Protein AF-A0A1V1PPH3-F1 (afdb_monomer)

Mean predicted aligned error: 8.4 Å

Solvent-accessible surface area (backbone atoms only — not comparable to full-atom values): 11449 Å² total; per-residue (Å²): 137,83,86,82,84,82,83,82,81,82,80,75,84,74,84,73,82,73,78,70,59,82,90,52,69,75,63,64,74,61,55,57,67,49,53,70,57,48,32,73,71,38,83,90,28,48,46,45,66,31,39,71,40,91,92,17,48,67,61,23,51,52,51,51,50,46,35,52,68,50,44,49,43,50,50,51,43,51,49,39,47,53,50,17,54,53,31,30,46,71,67,39,46,71,68,14,46,58,35,45,51,56,46,46,72,74,48,80,52,66,45,59,38,20,52,46,45,23,54,49,19,52,73,71,68,33,66,67,54,22,51,52,19,45,54,53,24,75,64,47,77,82,57,83,65,48,64,62,50,43,53,53,46,42,72,77,38,76,89,54,85,75,82,59,83,49,68,65,48,55,44,48,49,1,39,63,72,28,56,91,48,57,53,51,54,10,64,30,75,90,32,29,72,75,81,81,86,124

Nearest PDB structures (foldseek):
  2ho1-assembly1_A  TM=5.170E-01  e=1.815E+00  Pseudomonas aeruginosa PAO1
  5lyn-assembly1_B  TM=4.657E-01  e=2.424E+00  Saccharomyces cerevisiae
  3fp4-assembly1_A  TM=5.066E-01  e=6.055E+00  Saccharomyces cerevisiae
  2vq2-assembly1_A-2  TM=4.708E-01  e=4.994E+00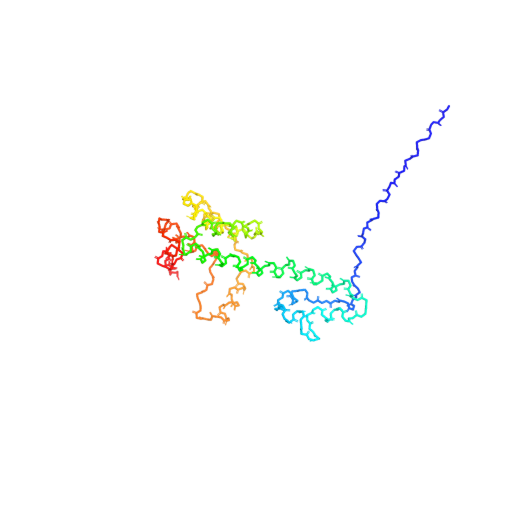  Neisseria meningitidis

Secondary structure (DSSP, 8-state):
------------------PPPGGG---HHHHTTS-HHHHHTSTTSTTHHHHTSTT-HHHHHHHHHHIIIIIIHHHHHHHHHHHHHHHHHTT-HHHHHHHHHHHHHH---HHHHHHHHHHHHHHTT-HHHHHHHHHHHHTPPPPHHHHHHHHHHHHH-TTSPPPPSSTTHHHHHHHHHTTTS-HHHHTSGGGSPPP---

pLDDT: mean 89.87, std 15.77, ra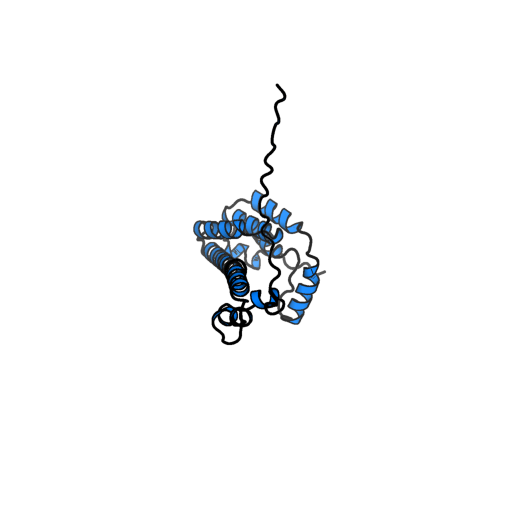nge [36.97, 98.88]

Sequence (198 aa):
MRAFLIAFTLLAPGALAQEAPSACAYDMSAMMRLDLRVFDSTPDSGWRVVGETPGCEAVAADLIAAYRTQRLERERLGLLHHEAQLRAAAGQTEAALVLLEEVRASETAPEMQAYRDATIAFLRRDRAALIEARERLSRVPMPEAFAAGRARFVAAFPTQRNPEWPLNLDVVDGLVACFDRPYAEAYGRACRPLPVTR

Foldseek 3Di:
DDDDDDDDDDDDDDPDPPDQPPQQDDDLVVLLPDDPCQQPPDPCGRLCVRCVPPPRVVVSVVSVVCSVVPNVVVVVLVVLQVVLLVCLLVVVLVSSLVSLVVSLVVDDQQLVNLLSQLVNCLSVLNLPSLVVSLVSNVPRDDDPCVVVVQVVCCVVPVPDDGADPPGCSQQSQLCNQPSVDRSNRSSDPVSGDDPDDD

Structure (mmCIF, N/CA/C/O backbone):
data_AF-A0A1V1PPH3-F1
#
_entry.id   AF-A0A1V1PPH3-F1
#
loop_
_atom_site.group_PDB
_atom_site.id
_atom_site.type_symbol
_atom_site.label_atom_id
_atom_site.label_alt_id
_atom_site.label_comp_id
_atom_site.label_asym_id
_atom_site.label_entity_id
_atom_site.label_seq_id
_atom_site.pdbx_PDB_ins_code
_atom_site.Cartn_x
_atom_site.Cartn_y
_atom_site.Cartn_z
_atom_site.occupancy
_atom_site.B_iso_or_equiv
_atom_site.auth_seq_id
_atom_site.auth_comp_id
_atom_site.auth_asym_id
_atom_site.auth_atom_id
_atom_site.pdbx_PDB_model_num
ATOM 1 N N . MET A 1 1 ? 21.210 55.593 43.730 1.00 39.44 1 MET A N 1
ATOM 2 C CA . MET A 1 1 ? 20.086 55.001 42.970 1.00 39.44 1 MET A CA 1
ATOM 3 C C . MET A 1 1 ? 20.376 53.524 42.752 1.00 39.44 1 MET A C 1
ATOM 5 O O . MET A 1 1 ? 21.321 53.212 42.044 1.00 39.44 1 MET A O 1
ATOM 9 N N . ARG A 1 2 ? 19.651 52.621 43.426 1.00 40.88 2 ARG A N 1
ATOM 10 C CA . ARG A 1 2 ? 19.746 51.167 43.210 1.00 40.88 2 ARG A CA 1
ATOM 11 C C . ARG A 1 2 ? 18.621 50.764 42.258 1.00 40.88 2 ARG A C 1
ATOM 13 O O . ARG A 1 2 ? 17.459 50.928 42.609 1.00 40.88 2 ARG A O 1
ATOM 20 N N . ALA A 1 3 ? 18.972 50.303 41.062 1.00 43.38 3 ALA A N 1
ATOM 21 C CA . ALA A 1 3 ? 18.020 49.757 40.103 1.00 43.38 3 ALA A CA 1
ATOM 22 C C . ALA A 1 3 ? 17.705 48.302 40.484 1.00 43.38 3 ALA A C 1
ATOM 24 O O . ALA A 1 3 ? 18.613 47.479 40.574 1.00 43.38 3 ALA A O 1
ATOM 25 N N . PHE A 1 4 ? 16.431 48.005 40.738 1.00 42.78 4 PHE A N 1
ATOM 26 C CA . PHE A 1 4 ? 15.921 46.642 40.884 1.00 42.78 4 PHE A CA 1
ATOM 27 C C . PHE A 1 4 ? 15.384 46.186 39.522 1.00 42.78 4 PHE A C 1
ATOM 29 O O . PHE A 1 4 ? 14.452 46.785 38.993 1.00 42.78 4 PHE A O 1
ATOM 36 N N . LEU A 1 5 ? 15.983 45.138 38.956 1.00 45.56 5 LEU A N 1
ATOM 37 C CA . LEU A 1 5 ? 15.453 44.410 37.803 1.00 45.56 5 LEU A CA 1
ATOM 38 C C . LEU A 1 5 ? 14.507 43.324 38.325 1.00 45.56 5 LEU A C 1
ATOM 40 O O . LEU A 1 5 ? 14.943 42.405 39.015 1.00 45.56 5 LEU A O 1
ATOM 44 N N . ILE A 1 6 ? 13.216 43.442 38.014 1.00 50.34 6 ILE A N 1
ATOM 45 C CA . ILE A 1 6 ? 12.215 42.403 38.277 1.00 50.34 6 ILE A CA 1
ATOM 46 C C . ILE A 1 6 ? 12.166 41.504 37.040 1.00 50.34 6 ILE A C 1
ATOM 48 O O . ILE A 1 6 ? 11.763 41.944 35.965 1.00 50.34 6 ILE A O 1
ATOM 52 N N . ALA A 1 7 ? 12.598 40.253 37.191 1.00 51.16 7 ALA A N 1
ATOM 53 C CA . ALA A 1 7 ? 12.469 39.233 36.159 1.00 51.16 7 ALA A CA 1
ATOM 54 C C . ALA A 1 7 ? 11.056 38.631 36.233 1.00 51.16 7 ALA A C 1
ATOM 56 O O . ALA A 1 7 ? 10.694 38.019 37.236 1.00 51.16 7 ALA A O 1
ATOM 57 N N . PHE A 1 8 ? 10.254 38.822 35.185 1.00 52.25 8 PHE A N 1
ATOM 58 C CA . PHE A 1 8 ? 8.969 38.143 35.017 1.00 52.25 8 PHE A CA 1
ATOM 59 C C . PHE A 1 8 ? 9.207 36.803 34.314 1.00 52.25 8 PHE A C 1
ATOM 61 O O . PHE A 1 8 ? 9.482 36.756 33.116 1.00 52.25 8 PHE A O 1
ATOM 68 N N . THR A 1 9 ? 9.117 35.705 35.059 1.00 55.38 9 THR A N 1
ATOM 69 C CA . THR A 1 9 ? 9.061 34.349 34.507 1.00 55.38 9 THR A CA 1
ATOM 70 C C . THR A 1 9 ? 7.642 34.057 34.021 1.00 55.38 9 THR A C 1
ATOM 72 O O . THR A 1 9 ? 6.712 33.908 34.811 1.00 55.38 9 THR A O 1
ATOM 75 N N . LEU A 1 10 ? 7.472 33.972 32.701 1.00 53.03 10 LEU A N 1
ATOM 76 C CA . LEU A 1 10 ? 6.267 33.443 32.062 1.00 53.03 10 LEU A CA 1
ATOM 77 C C . LEU A 1 10 ? 6.202 31.927 32.307 1.00 53.03 10 LEU A C 1
ATOM 79 O O . LEU A 1 10 ? 6.939 31.167 31.681 1.00 53.03 10 LEU A O 1
ATOM 83 N N . LEU A 1 11 ? 5.331 31.482 33.218 1.00 50.94 11 LEU A N 1
ATOM 84 C CA . LEU A 1 11 ? 4.916 30.080 33.273 1.00 50.94 11 LEU A CA 1
ATOM 85 C C . LEU A 1 11 ? 4.000 29.805 32.076 1.00 50.94 11 LEU A C 1
ATOM 87 O O . LEU A 1 11 ? 2.865 30.276 32.036 1.00 50.94 11 LEU A O 1
ATOM 91 N N . ALA A 1 12 ? 4.485 29.029 31.110 1.00 55.72 12 ALA A N 1
ATOM 92 C CA . ALA A 1 12 ? 3.620 28.399 30.124 1.00 55.72 12 ALA A CA 1
ATOM 93 C C . ALA A 1 12 ? 2.857 27.250 30.815 1.00 55.72 12 ALA A C 1
ATOM 95 O O . ALA A 1 12 ? 3.504 26.385 31.414 1.00 55.72 12 ALA A O 1
ATOM 96 N N . PRO A 1 13 ? 1.514 27.209 30.776 1.00 50.62 13 PRO A N 1
ATOM 97 C CA . PRO A 1 13 ? 0.774 26.063 31.280 1.00 50.62 13 PRO A CA 1
ATOM 98 C C . PRO A 1 13 ? 1.063 24.855 30.383 1.00 50.62 13 PRO A C 1
ATOM 100 O O . PRO A 1 13 ? 0.705 24.835 29.206 1.00 50.62 13 PRO A O 1
ATOM 103 N N . GLY A 1 14 ? 1.744 23.853 30.938 1.00 47.38 14 GLY A N 1
ATOM 104 C CA . GLY A 1 14 ? 1.850 22.540 30.316 1.00 47.38 14 GLY A CA 1
ATOM 105 C C . GLY A 1 14 ? 0.462 21.912 30.258 1.00 47.38 14 GLY A C 1
ATOM 106 O O . GLY A 1 14 ? -0.203 21.792 31.287 1.00 47.38 14 GLY A O 1
ATOM 107 N N . ALA A 1 15 ? 0.016 21.535 29.060 1.00 50.50 15 ALA A N 1
ATOM 108 C CA . ALA A 1 15 ? -1.159 20.696 28.895 1.00 50.50 15 ALA A CA 1
ATOM 109 C C . ALA A 1 15 ? -0.879 19.358 29.592 1.00 50.50 15 ALA A C 1
ATOM 111 O O . ALA A 1 15 ? -0.101 18.539 29.103 1.00 50.50 15 ALA A O 1
ATOM 112 N N . LEU A 1 16 ? -1.460 19.168 30.775 1.00 46.94 16 LEU A N 1
ATOM 113 C CA . LEU A 1 16 ? -1.484 17.869 31.426 1.00 46.94 16 LEU A CA 1
ATOM 114 C C . LEU A 1 16 ? -2.353 16.965 30.554 1.00 46.94 16 LEU A C 1
ATOM 116 O O . LEU A 1 16 ? -3.549 17.214 30.408 1.00 46.94 16 LEU A O 1
ATOM 120 N N . ALA A 1 17 ? -1.741 15.945 29.952 1.00 52.62 17 ALA A N 1
ATOM 121 C CA . ALA A 1 17 ? -2.476 14.837 29.366 1.00 52.62 17 ALA A CA 1
ATOM 122 C C . ALA A 1 17 ? -3.296 14.207 30.495 1.00 52.62 17 ALA A C 1
ATOM 124 O O . ALA A 1 17 ? -2.748 13.574 31.397 1.00 52.62 17 ALA A O 1
ATOM 125 N N . GLN A 1 18 ? -4.594 14.487 30.506 1.00 52.41 18 GLN A N 1
ATOM 126 C CA . GLN A 1 18 ? -5.504 13.948 31.497 1.00 52.41 18 GLN A CA 1
ATOM 127 C C . GLN A 1 18 ? -5.627 12.452 31.206 1.00 52.41 18 GLN A C 1
ATOM 129 O O . GLN A 1 18 ? -6.108 12.068 30.140 1.00 52.41 18 GLN A O 1
ATOM 134 N N . GLU A 1 19 ? -5.117 11.615 32.113 1.00 56.59 19 GLU A N 1
ATOM 135 C CA . GLU A 1 19 ? -5.321 10.169 32.046 1.00 56.59 19 GLU A CA 1
ATOM 136 C C . GLU A 1 19 ? -6.826 9.923 31.949 1.00 56.59 19 GLU A C 1
ATOM 138 O O . GLU A 1 19 ? -7.597 10.393 32.794 1.00 56.59 19 GLU A O 1
ATOM 143 N N . ALA A 1 20 ? -7.251 9.258 30.871 1.00 58.25 20 ALA A N 1
ATOM 144 C CA . ALA A 1 20 ? -8.652 8.937 30.678 1.00 58.25 20 ALA A CA 1
ATOM 145 C C . ALA A 1 20 ? -9.161 8.188 31.924 1.00 58.25 20 ALA A C 1
ATOM 147 O O . ALA A 1 20 ? -8.438 7.329 32.445 1.00 58.25 20 ALA A O 1
ATOM 148 N N . PRO A 1 21 ? -10.379 8.485 32.415 1.00 62.59 21 PRO A N 1
ATOM 149 C CA . PRO A 1 21 ? -10.976 7.718 33.499 1.00 62.59 21 PRO A CA 1
ATOM 150 C C . PRO A 1 21 ? -10.867 6.223 33.185 1.00 62.59 21 PRO A C 1
ATOM 152 O O . PRO A 1 21 ? -11.080 5.826 32.041 1.00 62.59 21 PRO A O 1
ATOM 155 N N . SER A 1 22 ? -10.573 5.375 34.175 1.00 70.00 22 SER A N 1
ATOM 156 C CA . SER A 1 22 ? -10.449 3.921 33.958 1.00 70.00 22 SER A CA 1
ATOM 157 C C . SER A 1 22 ? -11.696 3.298 33.311 1.00 70.00 22 SER A C 1
ATOM 159 O O . SER A 1 22 ? -11.594 2.280 32.631 1.00 70.00 22 SER A O 1
ATOM 161 N N . ALA A 1 23 ? -12.857 3.943 33.471 1.00 81.69 23 ALA A N 1
ATOM 162 C CA . ALA A 1 23 ? -14.119 3.597 32.824 1.00 81.69 23 ALA A CA 1
ATOM 163 C C . ALA A 1 23 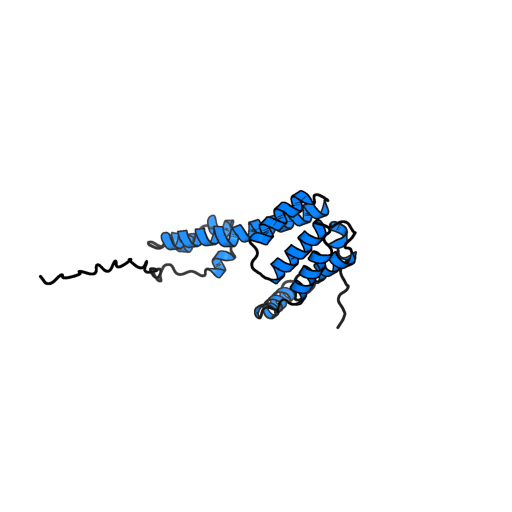? -14.120 3.772 31.290 1.00 81.69 23 ALA A C 1
ATOM 165 O O . ALA A 1 23 ? -14.945 3.164 30.621 1.00 81.69 23 ALA A O 1
ATOM 166 N N . CYS A 1 24 ? -13.198 4.557 30.728 1.00 92.31 24 CYS A N 1
ATOM 167 C CA . CYS A 1 24 ? -13.078 4.806 29.290 1.00 92.31 24 CYS A CA 1
ATOM 168 C C . CYS A 1 24 ? -12.028 3.914 28.607 1.00 92.31 24 CYS A C 1
ATOM 170 O O . CYS A 1 24 ? -11.662 4.176 27.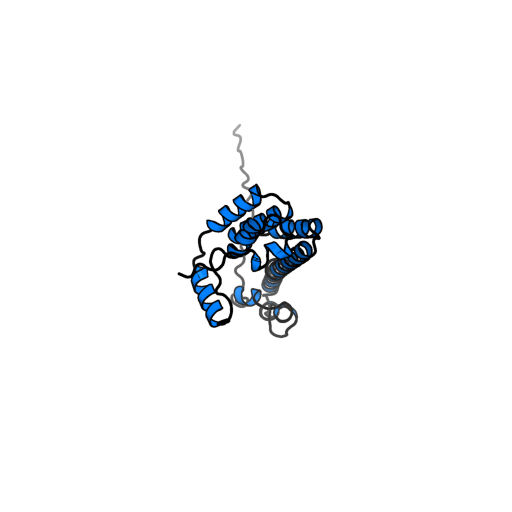463 1.00 92.31 24 CYS A O 1
ATOM 172 N N . ALA A 1 25 ? -11.478 2.910 29.298 1.00 92.69 25 ALA A N 1
ATOM 173 C CA . ALA A 1 25 ? -10.426 2.056 28.754 1.00 92.69 25 ALA A CA 1
ATOM 174 C C . ALA A 1 25 ? -10.943 1.147 27.621 1.00 92.69 25 ALA A C 1
ATOM 176 O O . ALA A 1 25 ? -12.018 0.559 27.716 1.00 92.69 25 ALA A O 1
ATOM 177 N N . TYR A 1 26 ? -10.147 0.986 26.561 1.00 94.38 26 TYR A N 1
ATOM 178 C CA . TYR A 1 26 ? -10.447 0.107 25.425 1.00 94.38 26 TYR A CA 1
ATOM 179 C C . TYR A 1 26 ? -9.164 -0.440 24.781 1.00 94.38 26 TYR A C 1
ATOM 181 O O . TYR A 1 26 ? -8.073 0.103 24.961 1.00 94.38 26 TYR A O 1
ATOM 189 N N . ASP A 1 27 ? -9.292 -1.507 23.984 1.00 95.62 27 ASP A N 1
ATOM 190 C CA . ASP A 1 27 ? -8.194 -2.040 23.169 1.00 95.62 27 ASP A CA 1
ATOM 191 C C . ASP A 1 27 ? -8.125 -1.312 21.815 1.00 95.62 27 ASP A C 1
ATOM 193 O O . ASP A 1 27 ? -8.881 -1.598 20.882 1.00 95.62 27 ASP A O 1
ATOM 197 N N . MET A 1 28 ? -7.177 -0.379 21.694 1.00 94.75 28 MET A N 1
ATOM 198 C CA . MET A 1 28 ? -6.918 0.367 20.457 1.00 94.75 28 MET A CA 1
ATOM 199 C C . MET A 1 28 ? -6.597 -0.555 19.267 1.00 94.75 28 MET A C 1
ATOM 201 O O . MET A 1 28 ? -7.058 -0.320 18.150 1.00 94.75 28 MET A O 1
ATOM 205 N N . SER A 1 29 ? -5.835 -1.629 19.483 1.00 94.19 29 SER A N 1
ATOM 206 C CA . SER A 1 29 ? -5.450 -2.564 18.420 1.00 94.19 29 SER A CA 1
ATOM 207 C C . SER A 1 29 ? -6.644 -3.381 17.925 1.00 94.19 29 SER A C 1
ATOM 209 O O . SER A 1 29 ? -6.751 -3.679 16.733 1.00 94.19 29 SER A O 1
ATOM 211 N N . ALA A 1 30 ? -7.571 -3.741 18.814 1.00 95.56 30 ALA A N 1
ATOM 212 C CA . ALA A 1 30 ? -8.844 -4.336 18.416 1.00 95.56 30 ALA A CA 1
ATOM 213 C C . ALA A 1 30 ? -9.698 -3.349 17.609 1.00 95.56 30 ALA A C 1
ATOM 215 O O . ALA A 1 30 ? -10.156 -3.709 16.524 1.00 95.56 30 ALA A O 1
ATOM 216 N N . MET A 1 31 ? -9.831 -2.099 18.065 1.00 97.00 31 MET A N 1
ATOM 217 C CA . MET A 1 31 ? -10.621 -1.077 17.366 1.00 97.00 31 MET A CA 1
ATOM 218 C C . MET A 1 31 ? -10.099 -0.787 15.957 1.00 97.00 31 MET A C 1
ATOM 220 O O . MET A 1 31 ? -10.875 -0.735 15.005 1.00 97.00 31 MET A O 1
ATOM 224 N N . MET A 1 32 ? -8.778 -0.676 15.787 1.00 97.12 32 MET A N 1
ATOM 225 C CA . MET A 1 32 ? -8.162 -0.433 14.477 1.00 97.12 32 MET A CA 1
ATOM 226 C C . MET A 1 32 ? -8.295 -1.614 13.502 1.00 97.12 32 MET A C 1
ATOM 228 O O . MET A 1 32 ? -8.017 -1.448 12.316 1.00 97.12 32 MET A O 1
ATOM 232 N N . ARG A 1 33 ? -8.700 -2.805 13.964 1.00 94.88 33 ARG A N 1
ATOM 233 C CA . ARG A 1 33 ? -8.933 -3.983 13.110 1.00 94.88 33 ARG A CA 1
ATOM 234 C C . ARG A 1 33 ? -10.378 -4.123 12.643 1.00 94.88 33 ARG A C 1
ATOM 236 O O . ARG A 1 33 ? -10.622 -4.907 11.728 1.00 94.88 33 ARG A O 1
ATOM 243 N N . LEU A 1 34 ? -11.314 -3.385 13.235 1.00 96.12 34 LEU A N 1
ATOM 244 C CA . LEU A 1 34 ? -12.710 -3.403 12.807 1.00 96.12 34 LEU A CA 1
ATOM 245 C C . LEU A 1 34 ? -12.840 -2.831 11.390 1.00 96.12 34 LEU A C 1
ATOM 247 O O . LEU A 1 34 ? -12.101 -1.918 11.004 1.00 96.12 34 LEU A O 1
ATOM 251 N N . ASP A 1 35 ? -13.776 -3.367 10.609 1.00 95.88 35 ASP A N 1
ATOM 252 C CA . ASP A 1 35 ? -14.233 -2.702 9.388 1.00 95.88 35 ASP A CA 1
ATOM 253 C C . ASP A 1 35 ? -15.093 -1.476 9.740 1.00 95.88 35 ASP A C 1
ATOM 255 O O . ASP A 1 35 ? -15.573 -1.351 10.870 1.00 95.88 35 ASP A O 1
ATOM 259 N N . LEU A 1 36 ? -15.275 -0.559 8.784 1.00 96.69 36 LEU A N 1
ATOM 260 C CA . LEU A 1 36 ? -15.962 0.711 9.038 1.00 96.69 36 LEU A CA 1
ATOM 261 C C . LEU A 1 36 ? -17.395 0.509 9.547 1.00 96.69 36 LEU A C 1
ATOM 263 O O . LEU A 1 36 ? -17.845 1.244 10.420 1.00 96.69 36 LEU A O 1
ATOM 267 N N . ARG A 1 37 ? -18.111 -0.500 9.044 1.00 96.44 37 ARG A N 1
ATOM 268 C CA . ARG A 1 37 ? -19.497 -0.766 9.450 1.00 96.44 37 ARG A CA 1
ATOM 269 C C . ARG A 1 37 ? -19.556 -1.264 10.891 1.00 96.44 37 ARG A C 1
ATOM 271 O O . ARG A 1 37 ? -20.439 -0.844 11.638 1.00 96.44 37 ARG A O 1
ATOM 278 N N . VAL A 1 38 ? -18.643 -2.149 11.287 1.00 97.62 38 VAL A N 1
ATOM 279 C CA . VAL A 1 38 ? -18.559 -2.628 12.674 1.00 97.62 38 VAL A CA 1
ATOM 280 C C . VAL A 1 38 ? -18.104 -1.505 13.602 1.00 97.62 38 VAL A C 1
ATOM 282 O O . VAL A 1 38 ? -18.660 -1.344 14.683 1.00 97.62 38 VAL A O 1
ATOM 285 N N . PHE A 1 39 ? -17.153 -0.682 13.161 1.00 98.00 39 PHE A N 1
ATOM 286 C CA . PHE A 1 39 ? -16.652 0.438 13.947 1.00 98.00 39 PHE A CA 1
ATOM 287 C C . PHE A 1 39 ? -17.694 1.553 14.156 1.00 98.00 39 PHE A C 1
ATOM 289 O O . PHE A 1 39 ? -17.791 2.088 15.258 1.00 98.00 39 PHE A O 1
ATOM 296 N N . ASP A 1 40 ? -18.455 1.920 13.119 1.00 97.38 40 ASP A N 1
ATOM 297 C CA . ASP A 1 40 ? -19.267 3.146 13.119 1.00 97.38 40 ASP A CA 1
ATOM 298 C C . ASP A 1 40 ? -20.782 2.929 13.082 1.00 97.38 40 ASP A C 1
ATOM 300 O O . ASP A 1 40 ? -21.534 3.795 13.522 1.00 97.38 40 ASP A O 1
ATOM 304 N N . SER A 1 41 ? -21.280 1.793 12.600 1.00 92.50 41 SER A N 1
ATOM 305 C CA . SER A 1 41 ? -22.721 1.625 12.330 1.00 92.50 41 SER A CA 1
ATOM 306 C C . SER A 1 41 ? -23.373 0.456 13.065 1.00 92.50 41 SER A C 1
ATOM 308 O O . SER A 1 41 ? -24.587 0.291 12.982 1.00 92.50 41 SER A O 1
ATOM 310 N N . THR A 1 42 ? -22.596 -0.360 13.777 1.00 95.25 42 THR A N 1
ATOM 311 C CA . THR A 1 42 ? -23.126 -1.508 14.523 1.00 95.25 42 THR A CA 1
ATOM 312 C C . THR A 1 42 ? -23.470 -1.084 15.957 1.00 95.25 42 THR A C 1
ATOM 314 O O . THR A 1 42 ? -22.602 -0.513 16.625 1.00 95.25 42 THR A O 1
ATOM 317 N N . PRO A 1 43 ? -24.710 -1.324 16.433 1.00 94.88 43 PRO A N 1
ATOM 318 C CA . PRO A 1 43 ? -25.077 -1.093 17.831 1.00 94.88 43 PRO A CA 1
ATOM 319 C C . PRO A 1 43 ? -24.157 -1.857 18.788 1.00 94.88 43 PRO A C 1
ATOM 321 O O . PRO A 1 43 ? -23.686 -2.942 18.445 1.00 94.88 43 PRO A O 1
ATOM 324 N N . ASP A 1 44 ? -23.892 -1.281 19.961 1.00 93.50 44 ASP A N 1
ATOM 325 C CA . ASP A 1 44 ? -23.075 -1.888 21.025 1.00 93.50 44 ASP A CA 1
ATOM 326 C C . ASP A 1 44 ? -21.664 -2.331 20.575 1.00 93.50 44 ASP A C 1
ATOM 328 O O . ASP A 1 44 ? -21.060 -3.246 21.139 1.00 93.50 44 ASP A O 1
ATOM 332 N N . SER A 1 45 ? -21.118 -1.696 19.531 1.00 95.25 45 SER A N 1
ATOM 333 C CA . SER A 1 45 ? -19.814 -2.026 18.953 1.00 95.25 45 SER A CA 1
ATOM 334 C C . SER A 1 45 ? -19.005 -0.783 18.588 1.00 95.25 45 SER A C 1
ATOM 336 O O . SER A 1 45 ? -19.490 0.351 18.640 1.00 95.25 45 SER A O 1
ATOM 338 N N . GLY A 1 46 ? -17.744 -1.008 18.218 1.00 96.69 46 GLY A N 1
ATOM 339 C CA . GLY A 1 46 ? -16.855 0.037 17.729 1.00 96.69 46 GLY A CA 1
ATOM 340 C C . GLY A 1 46 ? -16.703 1.193 18.710 1.00 96.69 46 GLY A C 1
ATOM 341 O O . GLY A 1 46 ? -16.525 0.977 19.905 1.00 96.69 46 GLY A O 1
ATOM 342 N N . TRP A 1 47 ? -16.775 2.431 18.221 1.00 97.38 47 TRP A N 1
ATOM 343 C CA . TRP A 1 47 ? -16.582 3.599 19.084 1.00 97.38 47 TRP A CA 1
ATOM 344 C C . TRP A 1 47 ? -17.696 3.782 20.129 1.00 97.38 47 TRP A C 1
ATOM 346 O O . TRP A 1 47 ? -17.438 4.397 21.164 1.00 97.38 47 TRP A O 1
ATOM 356 N N . ARG A 1 48 ? -18.907 3.235 19.911 1.00 96.19 48 ARG A N 1
ATOM 357 C CA . ARG A 1 48 ? -20.052 3.405 20.831 1.00 96.19 48 ARG A CA 1
ATOM 358 C C . ARG A 1 48 ? -19.806 2.791 22.198 1.00 96.19 48 ARG A C 1
ATOM 360 O O . ARG A 1 48 ? -20.195 3.394 23.189 1.00 96.19 48 ARG A O 1
ATOM 367 N N . VAL A 1 49 ? -19.068 1.678 22.271 1.00 95.06 49 VAL A N 1
ATOM 368 C CA . VAL A 1 49 ? -18.738 1.041 23.563 1.00 95.06 49 VAL A CA 1
ATOM 369 C C . VAL A 1 49 ? -17.978 1.989 24.496 1.00 95.06 49 VAL A C 1
ATOM 371 O O . VAL A 1 49 ? -18.053 1.853 25.711 1.00 95.06 49 VAL A O 1
ATOM 374 N N . VAL A 1 50 ? -17.259 2.962 23.924 1.00 96.00 50 VAL A N 1
ATOM 375 C CA . VAL A 1 50 ? -16.580 4.028 24.664 1.00 96.00 50 VAL A CA 1
ATOM 376 C C . VAL A 1 50 ? -17.492 5.249 24.777 1.00 96.00 50 VAL A C 1
ATOM 378 O O . VAL A 1 50 ? -17.702 5.755 25.871 1.00 96.00 50 VAL A O 1
ATOM 381 N N . GLY A 1 51 ? -18.052 5.717 23.658 1.00 95.44 51 GLY A N 1
ATOM 382 C CA . GLY A 1 51 ? -18.761 6.998 23.578 1.00 95.44 51 GLY A CA 1
ATOM 383 C C . GLY A 1 51 ? -20.119 7.049 24.274 1.00 95.44 51 GLY A C 1
ATOM 384 O O . GLY A 1 51 ? -20.585 8.138 24.586 1.00 95.44 51 GLY A O 1
ATOM 385 N N . GLU A 1 52 ? -20.746 5.903 24.535 1.00 94.38 52 GLU A N 1
ATOM 386 C CA . GLU A 1 52 ? -22.005 5.824 25.289 1.00 94.38 52 GLU A CA 1
ATOM 387 C C . GLU A 1 52 ? -21.775 5.719 26.806 1.00 94.38 52 GLU A C 1
ATOM 389 O O . GLU A 1 52 ? -22.725 5.801 27.586 1.00 94.38 52 GLU A O 1
ATOM 394 N N . THR A 1 53 ? -20.516 5.596 27.245 1.00 94.31 53 THR A N 1
ATOM 395 C CA . THR A 1 53 ? -20.159 5.680 28.664 1.00 94.31 53 THR A CA 1
ATOM 396 C C . THR A 1 53 ? -20.095 7.155 29.090 1.00 94.31 53 THR A C 1
ATOM 398 O O . THR A 1 53 ? -19.302 7.909 28.517 1.00 94.31 53 THR A O 1
ATOM 401 N N . PRO A 1 54 ? -20.880 7.595 30.097 1.00 94.44 54 PRO A N 1
ATOM 402 C CA . PRO A 1 54 ? -20.893 8.993 30.524 1.00 94.44 54 PRO A CA 1
ATOM 403 C C . PRO A 1 54 ? -19.499 9.508 30.906 1.00 94.44 54 PRO A C 1
ATOM 405 O O . PRO A 1 54 ? -18.829 8.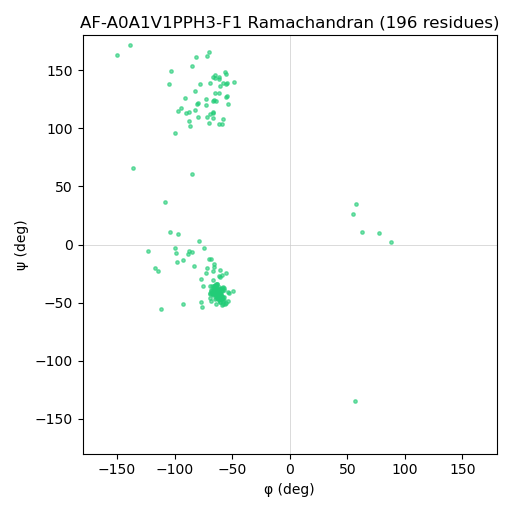916 31.754 1.00 94.44 54 PRO A O 1
ATOM 408 N N . GLY A 1 55 ? -19.079 10.627 30.308 1.00 94.81 55 GLY A N 1
ATOM 409 C CA . GLY A 1 55 ? -17.766 11.235 30.548 1.00 94.81 55 GLY A CA 1
ATOM 410 C C . GLY A 1 55 ? -16.632 10.712 29.656 1.00 94.81 55 GLY A C 1
ATOM 411 O O . GLY A 1 55 ? -15.489 11.143 29.825 1.00 94.81 55 GLY A O 1
ATOM 412 N N 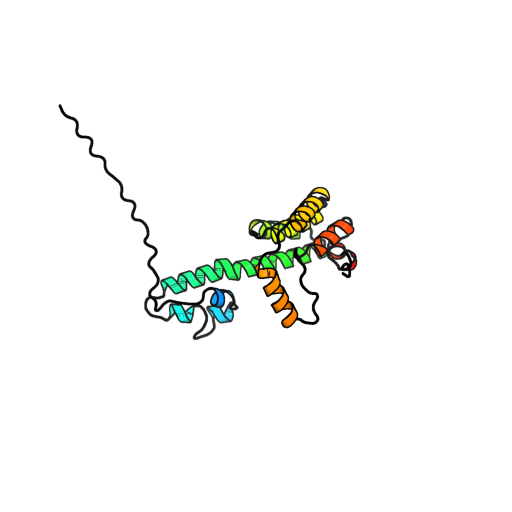. CYS A 1 56 ? -16.914 9.802 28.717 1.00 96.88 56 CYS A N 1
ATOM 413 C CA . CYS A 1 56 ? -15.934 9.254 27.774 1.00 96.88 56 CYS A CA 1
ATOM 414 C C . CYS A 1 56 ? -16.058 9.825 26.349 1.00 96.88 56 CYS A C 1
ATOM 416 O O . CYS A 1 56 ? -15.407 9.335 25.425 1.00 96.88 56 CYS A O 1
ATOM 418 N N . GLU A 1 57 ? -16.852 10.877 26.147 1.00 96.44 57 GLU A N 1
ATOM 419 C CA . GLU A 1 57 ? -17.166 11.443 24.831 1.00 96.44 57 GLU A CA 1
ATOM 420 C C . GLU A 1 57 ? -15.903 11.927 24.101 1.00 96.44 57 GLU A C 1
ATOM 422 O O . GLU A 1 57 ? -15.716 11.635 22.920 1.00 96.44 57 GLU A O 1
ATOM 427 N N . ALA A 1 58 ? -14.997 12.611 24.810 1.00 96.62 58 ALA A N 1
ATOM 428 C CA . ALA A 1 58 ? -13.724 13.070 24.245 1.00 96.62 58 ALA A CA 1
ATOM 429 C C . ALA A 1 58 ? -12.812 11.895 23.850 1.00 96.62 58 ALA A C 1
ATOM 431 O O . ALA A 1 58 ? -12.217 11.899 22.776 1.00 96.62 58 ALA A O 1
ATOM 432 N N . VAL A 1 59 ? -12.768 10.845 24.676 1.00 96.81 59 VAL A N 1
ATOM 433 C CA . VAL A 1 59 ? -11.974 9.636 24.412 1.00 96.81 59 VAL A CA 1
ATOM 434 C C . VAL A 1 59 ? -12.500 8.895 23.178 1.00 96.81 59 VAL A C 1
ATOM 436 O O . VAL A 1 59 ? -11.721 8.433 22.342 1.00 96.81 59 VAL A O 1
ATOM 439 N N . ALA A 1 60 ? -13.823 8.806 23.027 1.00 97.38 60 ALA A N 1
ATOM 440 C CA . ALA A 1 60 ? -14.448 8.236 21.839 1.00 97.38 60 ALA A CA 1
ATOM 441 C C . ALA A 1 60 ? -14.203 9.095 20.588 1.00 97.38 60 ALA A C 1
ATOM 443 O O . ALA A 1 60 ? -13.947 8.550 19.513 1.00 97.38 60 ALA A O 1
ATOM 444 N N . ALA A 1 61 ? -14.220 10.426 20.717 1.00 98.12 61 ALA A N 1
ATOM 445 C CA . ALA A 1 61 ? -13.883 11.331 19.622 1.00 98.12 61 ALA A CA 1
ATOM 446 C C . ALA A 1 61 ? -12.431 11.139 19.144 1.00 98.12 61 ALA A C 1
ATOM 448 O O . ALA A 1 61 ? -12.197 11.036 17.937 1.00 98.12 61 ALA A O 1
ATOM 449 N N . ASP A 1 62 ? -11.474 10.992 20.065 1.00 97.81 62 ASP A N 1
ATOM 450 C CA . ASP A 1 62 ? -10.074 10.691 19.738 1.00 97.81 62 ASP A CA 1
ATOM 451 C C . ASP A 1 62 ? -9.920 9.312 19.079 1.00 97.81 62 ASP A C 1
ATOM 453 O O . ASP A 1 62 ? -9.166 9.159 18.114 1.00 97.81 62 ASP A O 1
ATOM 457 N N . LEU A 1 63 ? -10.682 8.310 19.531 1.00 98.06 63 LEU A N 1
ATOM 458 C CA . LEU A 1 63 ? -10.732 6.993 18.894 1.00 98.06 63 LEU A CA 1
ATOM 459 C C . LEU A 1 63 ? -11.234 7.082 17.440 1.00 98.06 63 LEU A C 1
ATOM 461 O O . LEU A 1 63 ? -10.631 6.495 16.538 1.00 98.06 63 LEU A O 1
ATOM 465 N N . ILE A 1 64 ? -12.300 7.844 17.180 1.00 98.38 64 ILE A N 1
ATOM 466 C CA . ILE A 1 64 ? -12.810 8.087 15.820 1.00 98.38 64 ILE A CA 1
ATOM 467 C C . ILE A 1 64 ? -11.766 8.828 14.972 1.00 98.38 64 ILE A C 1
ATOM 469 O O . ILE A 1 64 ? -11.547 8.477 13.806 1.00 98.38 64 ILE A O 1
ATOM 473 N N . ALA A 1 65 ? -11.089 9.829 15.540 1.00 98.38 65 ALA A N 1
ATOM 474 C CA . ALA A 1 65 ? -10.028 10.565 14.860 1.00 98.38 65 ALA A CA 1
ATOM 475 C C . ALA A 1 65 ? -8.854 9.646 14.481 1.00 98.38 65 ALA A C 1
ATOM 477 O O . ALA A 1 65 ? -8.378 9.691 13.341 1.00 98.38 65 ALA A O 1
ATOM 478 N N . ALA A 1 66 ? -8.438 8.758 15.386 1.00 97.62 66 ALA A N 1
ATOM 479 C CA . ALA A 1 66 ? -7.418 7.749 15.123 1.00 97.62 66 ALA A CA 1
ATOM 480 C C . ALA A 1 66 ? -7.869 6.758 14.040 1.00 97.62 66 ALA A C 1
ATOM 482 O O . ALA A 1 66 ? -7.116 6.482 13.107 1.00 97.62 66 ALA A O 1
ATOM 483 N N . TYR A 1 67 ? -9.114 6.277 14.089 1.00 98.19 67 TYR A N 1
ATOM 484 C CA . TYR A 1 67 ? -9.645 5.361 13.078 1.00 98.19 67 TYR A CA 1
ATOM 485 C C . TYR A 1 67 ? -9.626 5.989 11.678 1.00 98.19 67 TYR A C 1
ATOM 487 O O . TYR A 1 67 ? -9.127 5.389 10.723 1.00 98.19 67 TYR A O 1
ATOM 495 N N . ARG A 1 68 ? -10.088 7.238 11.552 1.00 97.75 68 ARG A N 1
ATOM 496 C CA . ARG A 1 68 ? -10.059 7.985 10.287 1.00 97.75 68 ARG A CA 1
ATOM 497 C C . ARG A 1 68 ? -8.641 8.189 9.757 1.00 97.75 68 ARG A C 1
ATOM 499 O O . ARG A 1 68 ? -8.383 7.925 8.589 1.00 97.75 68 ARG A O 1
ATOM 506 N N . THR A 1 69 ? -7.733 8.663 10.603 1.00 96.06 69 THR A N 1
ATOM 507 C CA . THR A 1 69 ? -6.388 9.081 10.170 1.00 96.06 69 THR A CA 1
ATOM 508 C C . THR A 1 69 ? -5.395 7.930 10.053 1.00 96.06 69 THR A C 1
ATOM 510 O O . THR A 1 69 ? -4.384 8.072 9.375 1.00 96.06 69 THR A O 1
ATOM 513 N N . GL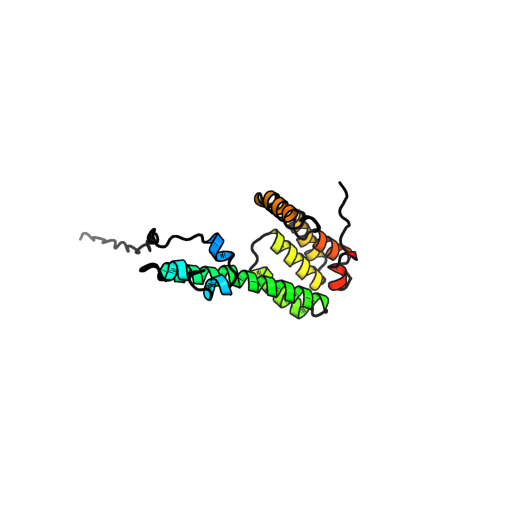N A 1 70 ? -5.670 6.782 10.675 1.00 93.25 70 GLN A N 1
ATOM 514 C CA . GLN A 1 70 ? -4.787 5.620 10.630 1.00 93.25 70 GLN A CA 1
ATOM 515 C C . GLN A 1 70 ? -5.400 4.463 9.851 1.00 93.25 70 GLN A C 1
ATOM 517 O O . GLN A 1 70 ? -4.774 3.936 8.936 1.00 93.25 70 GLN A O 1
ATOM 522 N N . ARG A 1 71 ? -6.604 4.014 10.217 1.00 94.44 71 ARG A N 1
ATOM 523 C CA . ARG A 1 71 ? -7.201 2.816 9.621 1.00 94.44 71 ARG A CA 1
ATOM 524 C C . ARG A 1 71 ? -7.736 3.102 8.222 1.00 94.44 71 ARG A C 1
ATOM 526 O O . ARG A 1 71 ? -7.321 2.409 7.295 1.00 94.44 71 ARG A O 1
ATOM 533 N N . LEU A 1 72 ? -8.593 4.111 8.072 1.00 96.00 72 LEU A N 1
ATOM 534 C CA . LEU A 1 72 ? -9.174 4.465 6.771 1.00 96.00 72 LEU A CA 1
ATOM 535 C C . LEU A 1 72 ? -8.127 5.032 5.814 1.00 96.00 72 LEU A C 1
ATOM 537 O O . LEU A 1 72 ? -8.122 4.673 4.641 1.00 96.00 72 LEU A O 1
ATOM 541 N N . GLU A 1 73 ? -7.195 5.846 6.311 1.00 94.94 73 GLU A N 1
ATOM 542 C CA . GLU A 1 73 ? -6.105 6.348 5.472 1.00 94.94 73 GLU A CA 1
ATOM 543 C C . GLU A 1 73 ? -5.223 5.206 4.942 1.00 94.94 73 GLU A C 1
ATOM 545 O O . GLU A 1 73 ? -4.899 5.181 3.757 1.00 94.94 73 GLU A O 1
ATOM 550 N N . ARG A 1 74 ? -4.916 4.184 5.758 1.00 93.06 74 ARG A N 1
ATOM 551 C CA . ARG A 1 74 ? -4.221 2.982 5.263 1.00 93.06 74 ARG A CA 1
ATOM 552 C C . ARG A 1 74 ? -5.019 2.228 4.195 1.00 93.06 74 ARG A C 1
ATOM 554 O O . ARG A 1 74 ? -4.413 1.733 3.249 1.00 93.06 74 ARG A O 1
ATOM 561 N N . GLU A 1 75 ? -6.347 2.129 4.315 1.00 95.00 75 GLU A N 1
ATOM 562 C CA . GLU A 1 75 ? -7.180 1.526 3.256 1.00 95.00 75 GLU A CA 1
ATOM 563 C C . GLU A 1 75 ? -7.129 2.332 1.971 1.00 95.00 75 GLU A C 1
ATOM 565 O O . GLU A 1 75 ? -6.929 1.762 0.899 1.00 95.00 75 GLU A O 1
ATOM 570 N N . ARG A 1 76 ? -7.269 3.654 2.087 1.00 97.06 76 ARG A N 1
ATOM 571 C CA . ARG A 1 76 ? -7.201 4.577 0.960 1.00 97.06 76 ARG A CA 1
ATOM 572 C C . ARG A 1 76 ? -5.875 4.421 0.223 1.00 97.06 76 ARG A C 1
ATOM 574 O O . ARG A 1 76 ? -5.881 4.172 -0.977 1.00 97.06 76 ARG A O 1
ATOM 581 N N . LEU A 1 77 ? -4.752 4.472 0.940 1.00 96.12 77 LEU A N 1
ATOM 582 C CA . LEU A 1 77 ? -3.412 4.292 0.371 1.00 96.12 77 LEU A CA 1
ATOM 583 C C . LEU A 1 77 ? -3.225 2.903 -0.266 1.00 96.12 77 LEU A C 1
ATOM 585 O O . LEU A 1 77 ? -2.584 2.782 -1.311 1.00 96.12 77 LEU A O 1
ATOM 589 N N . GLY A 1 78 ? -3.806 1.853 0.325 1.00 95.12 78 GLY A N 1
ATOM 590 C CA . GLY A 1 78 ? -3.823 0.510 -0.260 1.00 95.12 78 GLY A CA 1
ATOM 591 C C . GLY A 1 78 ? -4.588 0.452 -1.587 1.00 95.12 78 GLY A C 1
ATOM 592 O O . GLY A 1 78 ? -4.086 -0.096 -2.568 1.00 95.12 78 GLY A O 1
ATOM 593 N N . LEU A 1 79 ? -5.768 1.073 -1.650 1.00 98.12 79 LEU A N 1
ATOM 594 C CA . LEU A 1 79 ? -6.559 1.170 -2.878 1.00 98.12 79 LEU A CA 1
ATOM 595 C C . LEU A 1 79 ? -5.849 1.997 -3.950 1.00 98.12 79 LEU A C 1
ATOM 597 O O . LEU A 1 79 ? -5.791 1.555 -5.095 1.00 98.12 79 LEU A O 1
ATOM 601 N N . LEU A 1 80 ? -5.242 3.130 -3.583 1.00 98.44 80 LEU A N 1
ATOM 602 C CA . LEU A 1 80 ? -4.434 3.927 -4.509 1.00 98.44 80 LEU A CA 1
ATOM 603 C C . LEU A 1 80 ? -3.266 3.122 -5.082 1.00 98.44 80 LEU A C 1
ATOM 605 O O . LEU A 1 80 ? -2.985 3.206 -6.276 1.00 98.44 80 LEU A O 1
ATOM 609 N N . HIS A 1 81 ? -2.605 2.300 -4.260 1.00 97.56 81 HIS A N 1
ATOM 610 C CA . HIS A 1 81 ? -1.550 1.417 -4.745 1.00 97.56 81 HIS A CA 1
ATOM 611 C C . HIS A 1 81 ? -2.080 0.426 -5.788 1.00 97.56 81 HIS A C 1
ATOM 613 O O . HIS A 1 81 ? -1.495 0.307 -6.864 1.00 97.56 81 HIS A O 1
ATOM 619 N N . HIS A 1 82 ? -3.190 -0.257 -5.501 1.00 98.12 82 HIS A N 1
ATOM 620 C CA . HIS A 1 82 ? -3.785 -1.213 -6.435 1.00 98.12 82 HIS A CA 1
ATOM 621 C C . HIS A 1 82 ? -4.276 -0.547 -7.722 1.00 98.12 82 HIS A C 1
ATOM 623 O O . HIS A 1 82 ? -4.030 -1.069 -8.810 1.00 98.12 82 HIS A O 1
ATOM 629 N N . GLU A 1 83 ? -4.909 0.621 -7.622 1.00 98.75 83 GLU A N 1
ATOM 630 C CA . GLU A 1 83 ? -5.298 1.415 -8.785 1.00 98.75 83 GLU A CA 1
ATOM 631 C C . GLU A 1 83 ? -4.076 1.745 -9.646 1.00 98.75 83 GLU A C 1
ATOM 633 O O . GLU A 1 83 ? -4.093 1.507 -10.854 1.00 98.75 83 GLU A O 1
ATOM 638 N N . ALA A 1 84 ? -2.985 2.213 -9.039 1.00 98.62 84 ALA A N 1
ATOM 639 C CA . ALA A 1 84 ? -1.773 2.546 -9.770 1.00 98.62 84 ALA A CA 1
ATOM 640 C C . ALA A 1 84 ? -1.174 1.339 -10.507 1.00 98.62 84 ALA A C 1
ATOM 642 O O . ALA A 1 84 ? -0.782 1.460 -11.667 1.00 98.62 84 ALA A O 1
ATOM 643 N N . GLN A 1 85 ? -1.149 0.159 -9.877 1.00 98.12 85 GLN A N 1
ATOM 644 C CA . GLN A 1 85 ? -0.681 -1.070 -10.527 1.00 98.12 85 GLN A CA 1
ATOM 645 C C . GLN A 1 85 ? -1.553 -1.456 -11.727 1.00 98.12 85 GLN A C 1
ATOM 647 O O . GLN A 1 85 ? -1.027 -1.845 -12.770 1.00 98.12 85 GLN A O 1
ATOM 652 N N . LEU A 1 86 ? -2.878 -1.331 -11.606 1.00 98.69 86 LEU A N 1
ATOM 653 C CA . LEU A 1 86 ? -3.811 -1.617 -12.698 1.00 98.69 86 LEU A CA 1
ATOM 654 C C . LEU A 1 86 ? -3.663 -0.610 -13.844 1.00 98.69 86 LEU A C 1
ATOM 656 O O . LEU A 1 86 ? -3.635 -1.005 -15.009 1.00 98.69 86 LEU A O 1
ATOM 660 N N . ARG A 1 87 ? -3.494 0.678 -13.529 1.00 98.81 87 ARG A N 1
ATOM 661 C CA . ARG A 1 87 ? -3.213 1.726 -14.519 1.00 98.81 87 ARG A CA 1
ATOM 662 C C . ARG A 1 87 ? -1.897 1.473 -15.246 1.00 98.81 87 ARG A C 1
ATOM 664 O O . ARG A 1 87 ? -1.865 1.513 -16.473 1.00 98.81 87 ARG A O 1
ATOM 671 N N . ALA A 1 88 ? -0.839 1.130 -14.515 1.00 98.56 88 ALA A N 1
ATOM 672 C CA . ALA A 1 88 ? 0.449 0.758 -15.088 1.00 98.56 88 ALA A CA 1
ATOM 673 C C . ALA A 1 88 ? 0.335 -0.471 -16.005 1.00 98.56 88 ALA A C 1
ATOM 675 O O . ALA A 1 88 ? 0.869 -0.471 -17.114 1.00 98.56 88 ALA A O 1
ATOM 676 N N . ALA A 1 89 ? -0.409 -1.498 -15.585 1.00 98.00 89 ALA A N 1
ATOM 677 C CA . ALA A 1 89 ? -0.657 -2.690 -16.393 1.00 98.00 89 ALA A CA 1
ATOM 678 C C . ALA A 1 89 ? -1.439 -2.375 -17.679 1.00 98.00 89 ALA A C 1
ATOM 680 O O . ALA A 1 89 ? -1.177 -2.980 -18.716 1.00 98.00 89 ALA A O 1
ATOM 681 N N . ALA A 1 90 ? -2.344 -1.395 -17.631 1.00 98.50 90 ALA A N 1
ATOM 682 C CA . ALA A 1 90 ? -3.080 -0.883 -18.784 1.00 98.50 90 ALA A CA 1
ATOM 683 C C . ALA A 1 90 ? -2.271 0.097 -19.663 1.00 98.50 90 ALA A C 1
ATOM 685 O O . ALA A 1 90 ? -2.818 0.651 -20.615 1.00 98.50 90 ALA A O 1
ATOM 686 N N . GLY A 1 91 ? -0.993 0.350 -19.351 1.00 97.94 91 GLY A N 1
ATOM 687 C CA . GLY A 1 91 ? -0.139 1.292 -20.084 1.00 97.94 91 GLY A CA 1
ATOM 688 C C . GLY A 1 91 ? -0.400 2.771 -19.774 1.00 97.94 91 GLY A C 1
ATOM 689 O O . GLY A 1 91 ? 0.136 3.645 -20.449 1.00 97.94 91 GLY A O 1
ATOM 690 N N . GLN A 1 92 ? -1.200 3.079 -18.750 1.00 98.75 92 GLN A N 1
ATOM 691 C CA . GLN A 1 92 ? -1.500 4.443 -18.301 1.00 98.75 92 GLN A CA 1
ATOM 692 C C . GLN A 1 92 ? -0.412 4.955 -17.341 1.00 98.75 92 GLN A C 1
ATOM 694 O O . GLN A 1 92 ? -0.683 5.252 -16.177 1.00 98.75 92 GLN A O 1
ATOM 699 N N . THR A 1 93 ? 0.832 5.023 -17.823 1.00 98.50 93 THR A N 1
ATOM 700 C CA . THR A 1 93 ? 2.029 5.275 -17.002 1.00 98.50 93 THR A CA 1
ATOM 701 C C . THR A 1 93 ? 1.946 6.559 -16.178 1.00 98.50 93 THR A C 1
ATOM 703 O O . THR A 1 93 ? 2.138 6.501 -14.969 1.00 98.50 93 THR A O 1
ATOM 706 N N . GLU A 1 94 ? 1.595 7.695 -16.785 1.00 98.56 94 GLU A N 1
ATOM 707 C CA . GLU A 1 94 ? 1.527 8.983 -16.072 1.00 98.56 94 GLU A CA 1
ATOM 708 C C . GLU A 1 94 ? 0.509 8.961 -14.925 1.00 98.56 94 GLU A C 1
ATOM 710 O O . GLU A 1 94 ? 0.800 9.375 -13.805 1.00 98.56 94 GLU A O 1
ATOM 715 N N . ALA A 1 95 ? -0.676 8.395 -15.172 1.00 98.69 95 ALA A N 1
ATOM 716 C CA . ALA A 1 95 ? -1.706 8.274 -14.145 1.00 98.69 95 ALA A CA 1
ATOM 717 C C . ALA A 1 95 ? -1.277 7.324 -13.013 1.00 98.69 95 ALA A C 1
ATOM 719 O O . ALA A 1 95 ? -1.589 7.568 -11.851 1.00 98.69 95 ALA A O 1
ATOM 720 N N . ALA A 1 96 ? -0.542 6.255 -13.332 1.00 98.81 96 ALA A N 1
ATOM 721 C CA . ALA A 1 96 ? 0.024 5.366 -12.324 1.00 98.81 96 ALA A CA 1
ATOM 722 C C . ALA A 1 96 ? 1.109 6.055 -11.480 1.00 98.81 96 ALA A C 1
ATOM 724 O O . ALA A 1 96 ? 1.151 5.851 -10.268 1.00 98.81 96 ALA A O 1
ATOM 725 N N . LEU A 1 97 ? 1.966 6.874 -12.098 1.00 98.88 97 LEU A N 1
ATOM 726 C CA . LEU A 1 97 ? 3.042 7.588 -11.409 1.00 98.88 97 LEU A CA 1
ATOM 727 C C . LEU A 1 97 ? 2.505 8.590 -10.385 1.00 98.88 97 LEU A C 1
ATOM 729 O O . LEU A 1 97 ? 2.968 8.565 -9.249 1.00 98.88 97 LEU A O 1
ATOM 733 N N . VAL A 1 98 ? 1.479 9.375 -10.735 1.00 98.69 98 VAL A N 1
ATOM 734 C CA . VAL A 1 98 ? 0.827 10.311 -9.795 1.00 98.69 98 VAL A CA 1
ATOM 735 C C . VAL A 1 98 ? 0.378 9.591 -8.519 1.00 98.69 98 VAL A C 1
ATOM 737 O O . VAL A 1 98 ? 0.687 10.022 -7.410 1.00 98.69 98 VAL A O 1
ATOM 740 N N . LEU A 1 99 ? -0.301 8.453 -8.673 1.00 98.75 99 LEU A N 1
ATOM 741 C CA . LEU A 1 99 ? -0.797 7.670 -7.543 1.00 98.75 99 LEU A CA 1
ATOM 742 C C . LEU A 1 99 ? 0.337 7.016 -6.742 1.00 98.75 99 LEU A C 1
ATOM 744 O O . LEU A 1 99 ? 0.309 7.010 -5.512 1.00 98.75 99 LEU A O 1
ATOM 748 N N . LEU A 1 100 ? 1.347 6.458 -7.416 1.00 98.50 100 LEU A N 1
ATOM 749 C CA . LEU A 1 100 ? 2.483 5.827 -6.741 1.00 98.50 100 LEU A CA 1
ATOM 750 C C . LEU A 1 100 ? 3.314 6.832 -5.946 1.00 98.50 100 LEU A C 1
ATOM 752 O O . LEU A 1 100 ? 3.779 6.482 -4.863 1.00 98.50 100 LEU A O 1
ATOM 756 N N . GLU A 1 101 ? 3.493 8.049 -6.456 1.00 98.44 101 GLU A N 1
ATOM 757 C CA . GLU A 1 101 ? 4.204 9.124 -5.764 1.00 98.44 101 GLU A CA 1
ATOM 758 C C . GLU A 1 101 ? 3.463 9.570 -4.502 1.00 98.44 101 GLU A C 1
ATOM 760 O O . GLU A 1 101 ? 4.093 9.703 -3.452 1.00 98.44 101 GLU A O 1
ATOM 765 N N . GLU A 1 102 ? 2.133 9.702 -4.561 1.00 98.06 102 GLU A N 1
ATOM 766 C CA . GLU A 1 102 ? 1.316 9.992 -3.378 1.00 98.06 102 GLU A CA 1
ATOM 767 C C . GLU A 1 102 ? 1.486 8.902 -2.315 1.00 98.06 102 GLU A C 1
ATOM 769 O O . GLU A 1 102 ? 1.848 9.186 -1.172 1.00 98.06 102 GLU A O 1
ATOM 774 N N . VAL A 1 103 ? 1.308 7.633 -2.696 1.00 97.38 103 VAL A N 1
ATOM 775 C CA . VAL A 1 103 ? 1.438 6.533 -1.735 1.00 97.38 103 VAL A CA 1
ATOM 776 C C . VAL A 1 103 ? 2.872 6.422 -1.204 1.00 97.38 103 VAL A C 1
ATOM 778 O O . VAL A 1 103 ? 3.081 6.108 -0.033 1.00 97.38 103 VAL A O 1
ATOM 781 N N . ARG A 1 104 ? 3.883 6.702 -2.034 1.00 97.62 104 ARG A N 1
ATOM 782 C CA . ARG A 1 104 ? 5.292 6.704 -1.624 1.00 97.62 104 ARG A CA 1
ATOM 783 C C . ARG A 1 104 ? 5.609 7.805 -0.613 1.00 97.62 104 ARG A C 1
ATOM 785 O O . ARG A 1 104 ? 6.434 7.560 0.271 1.00 97.62 104 ARG A O 1
ATOM 792 N N . ALA A 1 105 ? 4.990 8.978 -0.733 1.00 96.88 105 ALA A N 1
ATOM 793 C CA . ALA A 1 105 ? 5.192 10.099 0.183 1.00 96.88 105 ALA A CA 1
ATOM 794 C C . ALA A 1 105 ? 4.657 9.810 1.597 1.00 96.88 105 ALA A C 1
ATOM 796 O O . ALA A 1 105 ? 5.224 10.293 2.575 1.00 96.88 105 ALA A O 1
ATOM 797 N N . SER A 1 106 ? 3.609 8.989 1.712 1.00 94.56 106 SER A N 1
ATOM 798 C CA . SER A 1 106 ? 3.030 8.565 2.996 1.00 94.56 106 SER A CA 1
ATOM 799 C C . SER A 1 106 ? 3.667 7.301 3.591 1.00 94.56 106 SER A C 1
ATOM 801 O O . SER A 1 106 ? 3.355 6.933 4.722 1.00 94.56 106 SER A O 1
ATOM 803 N N . GLU A 1 107 ? 4.538 6.614 2.848 1.00 94.75 107 GLU A N 1
ATOM 804 C CA . GLU A 1 107 ? 5.145 5.349 3.266 1.00 94.75 107 GLU A CA 1
ATOM 805 C C . GLU A 1 107 ? 6.345 5.573 4.192 1.00 94.75 107 GLU A C 1
ATOM 807 O O . GLU A 1 107 ? 7.256 6.333 3.862 1.00 94.75 107 GLU A O 1
ATOM 812 N N . THR A 1 108 ? 6.400 4.855 5.314 1.00 94.19 108 THR A N 1
ATOM 813 C CA . THR A 1 108 ? 7.508 4.938 6.286 1.00 94.19 108 THR A CA 1
ATOM 814 C C . THR A 1 108 ? 8.276 3.630 6.429 1.00 94.19 108 THR A C 1
ATOM 816 O O . THR A 1 108 ? 9.431 3.656 6.854 1.00 94.19 108 THR A O 1
ATOM 819 N N . ALA A 1 109 ? 7.679 2.498 6.048 1.00 93.62 109 ALA A N 1
ATOM 820 C CA . ALA A 1 109 ? 8.329 1.199 6.137 1.00 93.62 109 ALA A CA 1
ATOM 821 C C . ALA A 1 109 ? 9.430 1.076 5.058 1.00 93.62 109 ALA A C 1
ATOM 823 O O . ALA A 1 109 ? 9.114 1.187 3.868 1.00 93.62 109 ALA A O 1
ATOM 824 N N . PRO A 1 110 ? 10.714 0.865 5.417 1.00 95.88 110 PRO A N 1
ATOM 825 C CA . PRO A 1 110 ? 11.825 0.910 4.459 1.00 95.88 110 PRO A CA 1
ATOM 826 C C . PRO A 1 110 ? 11.694 -0.068 3.283 1.00 95.88 110 PRO A C 1
ATOM 828 O O . PRO A 1 110 ? 12.034 0.272 2.150 1.00 95.88 110 PRO A O 1
ATOM 831 N N . GLU A 1 111 ? 11.175 -1.272 3.523 1.00 95.81 111 GLU A N 1
ATOM 832 C CA . GLU A 1 111 ? 10.916 -2.276 2.489 1.00 95.81 111 GLU A CA 1
ATOM 833 C C . GLU A 1 111 ? 9.836 -1.818 1.507 1.00 95.81 111 GLU A C 1
ATOM 835 O O . GLU A 1 111 ? 9.979 -1.985 0.295 1.00 95.81 111 GLU A O 1
ATOM 840 N N . MET A 1 112 ? 8.785 -1.168 2.006 1.00 96.31 112 MET A N 1
ATOM 841 C CA . MET A 1 112 ? 7.711 -0.664 1.160 1.00 96.31 112 MET A CA 1
ATOM 842 C C . MET A 1 112 ? 8.143 0.591 0.405 1.00 96.31 112 MET A C 1
ATOM 844 O O . MET A 1 112 ? 7.797 0.742 -0.765 1.00 96.31 112 MET A O 1
ATOM 848 N N . GLN A 1 113 ? 8.956 1.452 1.020 1.00 97.69 113 GLN A N 1
ATOM 849 C CA . GLN A 1 113 ? 9.593 2.578 0.343 1.00 97.69 113 GLN A CA 1
ATOM 850 C C . GLN A 1 113 ? 10.452 2.103 -0.835 1.00 97.69 113 GLN A C 1
ATOM 852 O O . GLN A 1 113 ? 10.257 2.566 -1.956 1.00 97.69 113 GLN A O 1
ATOM 857 N N . ALA A 1 114 ? 11.348 1.137 -0.609 1.00 98.38 114 ALA A N 1
ATOM 858 C CA . ALA A 1 114 ? 12.228 0.610 -1.649 1.00 98.38 114 ALA A CA 1
ATOM 859 C C . ALA A 1 114 ? 11.453 -0.115 -2.766 1.00 98.38 114 ALA A C 1
ATOM 861 O O . ALA A 1 114 ? 11.748 0.069 -3.945 1.00 98.38 114 ALA A O 1
ATOM 862 N N . TYR A 1 115 ? 10.415 -0.882 -2.421 1.00 98.31 115 TYR A N 1
ATOM 863 C CA . TYR A 1 115 ? 9.527 -1.510 -3.404 1.00 98.31 115 TYR A CA 1
ATOM 864 C C . TYR A 1 115 ? 8.783 -0.479 -4.277 1.00 98.31 115 TYR A C 1
ATOM 866 O O . TYR A 1 115 ? 8.691 -0.632 -5.501 1.00 98.31 115 TYR A O 1
ATOM 874 N N . ARG A 1 116 ? 8.272 0.598 -3.668 1.00 97.94 116 ARG A N 1
ATOM 875 C CA . ARG A 1 116 ? 7.601 1.691 -4.387 1.00 97.94 116 ARG A CA 1
ATOM 876 C C . ARG A 1 116 ? 8.576 2.462 -5.275 1.00 97.94 116 ARG A C 1
ATOM 878 O O . ARG A 1 116 ? 8.251 2.696 -6.435 1.00 97.94 116 ARG A O 1
ATOM 885 N N . ASP A 1 117 ? 9.775 2.769 -4.777 1.00 98.75 117 ASP A N 1
ATOM 886 C CA . ASP A 1 117 ? 10.841 3.417 -5.554 1.00 98.75 117 ASP A CA 1
ATOM 887 C C . ASP A 1 117 ? 11.208 2.587 -6.791 1.00 98.75 117 ASP A C 1
ATOM 889 O O . ASP A 1 117 ? 11.292 3.122 -7.893 1.00 98.75 117 ASP A O 1
ATOM 893 N N . ALA A 1 118 ? 11.359 1.268 -6.631 1.00 98.75 118 ALA A N 1
ATOM 894 C CA . ALA A 1 118 ? 11.628 0.353 -7.737 1.00 98.75 118 ALA A CA 1
ATOM 895 C C . ALA A 1 118 ? 10.503 0.372 -8.783 1.00 98.75 118 ALA A C 1
ATOM 897 O O . ALA A 1 118 ? 10.760 0.460 -9.983 1.00 98.75 118 ALA A O 1
ATOM 898 N N . THR A 1 119 ? 9.248 0.339 -8.334 1.00 98.62 119 THR A N 1
ATOM 899 C CA . THR A 1 119 ? 8.083 0.385 -9.230 1.00 98.62 119 THR A CA 1
ATOM 900 C C . THR A 1 119 ? 8.029 1.703 -10.012 1.00 98.62 119 THR A C 1
ATOM 902 O O . THR A 1 119 ? 7.845 1.686 -11.228 1.00 98.62 119 THR A O 1
ATOM 905 N N . ILE A 1 120 ? 8.245 2.840 -9.341 1.00 98.81 120 ILE A N 1
ATOM 906 C CA . ILE A 1 120 ? 8.300 4.171 -9.966 1.00 98.81 120 ILE A CA 1
ATOM 907 C C . ILE A 1 120 ? 9.451 4.245 -10.978 1.00 98.81 120 ILE A C 1
ATOM 909 O O . ILE A 1 120 ? 9.246 4.693 -12.105 1.00 98.81 120 ILE A O 1
ATOM 913 N N . ALA A 1 121 ? 10.644 3.770 -10.615 1.00 98.88 121 ALA A N 1
ATOM 914 C CA . ALA A 1 121 ? 11.811 3.776 -11.491 1.00 98.88 121 ALA A CA 1
ATOM 915 C C . ALA A 1 121 ? 11.598 2.929 -12.754 1.00 98.88 121 ALA A C 1
ATOM 917 O O . ALA A 1 121 ? 11.907 3.379 -13.857 1.00 98.88 121 ALA A O 1
ATOM 918 N N . PHE A 1 122 ? 10.996 1.742 -12.620 1.00 98.81 122 PHE A N 1
ATOM 919 C CA . PHE A 1 122 ? 10.621 0.913 -13.765 1.00 98.81 122 PHE A CA 1
ATOM 920 C C . PHE A 1 122 ? 9.679 1.662 -14.719 1.00 98.81 122 PHE A C 1
ATOM 922 O O . PHE A 1 122 ? 9.924 1.709 -15.925 1.00 98.81 122 PHE A O 1
ATOM 929 N N . LEU A 1 123 ? 8.627 2.293 -14.186 1.00 98.75 123 LEU A N 1
ATOM 930 C CA . LEU A 1 123 ? 7.649 3.037 -14.987 1.00 98.75 123 LEU A CA 1
ATOM 931 C C . LEU A 1 123 ? 8.250 4.272 -15.665 1.00 98.75 123 LEU A C 1
ATOM 933 O O . LEU A 1 123 ? 7.919 4.557 -16.813 1.00 98.75 123 LEU A O 1
ATOM 937 N N . ARG A 1 124 ? 9.188 4.950 -14.999 1.00 98.69 124 ARG A N 1
ATOM 938 C CA . ARG A 1 124 ? 9.968 6.060 -15.567 1.00 98.69 124 ARG A CA 1
ATOM 939 C C . ARG A 1 124 ? 11.050 5.614 -16.550 1.00 98.69 124 ARG A C 1
ATOM 941 O O . ARG A 1 124 ? 11.728 6.465 -17.117 1.00 98.69 124 ARG A O 1
ATOM 948 N N . ARG A 1 125 ? 11.226 4.303 -16.756 1.00 98.44 125 ARG A N 1
ATOM 949 C CA . ARG A 1 125 ? 12.310 3.730 -17.570 1.00 98.44 125 ARG A CA 1
ATOM 950 C C . ARG A 1 125 ? 13.698 4.141 -17.070 1.00 98.44 125 ARG A C 1
ATOM 952 O O . ARG A 1 125 ? 14.640 4.253 -17.850 1.00 98.44 125 ARG A O 1
ATOM 959 N N . ASP A 1 126 ? 13.845 4.273 -15.756 1.00 98.81 126 ASP A N 1
ATOM 960 C CA . ASP A 1 126 ? 15.114 4.540 -15.090 1.00 98.81 126 ASP A CA 1
ATOM 961 C C . ASP A 1 126 ? 15.705 3.243 -14.525 1.00 98.81 126 ASP A C 1
ATOM 963 O O . ASP A 1 126 ? 15.373 2.781 -13.428 1.00 98.81 126 ASP A O 1
ATOM 967 N N . ARG A 1 127 ? 16.604 2.631 -15.301 1.00 98.62 127 ARG A N 1
ATOM 968 C CA . ARG A 1 127 ? 17.242 1.370 -14.912 1.00 98.62 127 ARG A CA 1
ATOM 969 C C . ARG A 1 127 ? 18.165 1.541 -13.710 1.00 98.62 127 ARG A C 1
ATOM 971 O O . ARG A 1 127 ? 18.275 0.623 -12.899 1.00 98.62 127 ARG A O 1
ATOM 978 N N . ALA A 1 128 ? 18.846 2.680 -13.611 1.00 98.75 128 ALA A N 1
ATOM 979 C CA . ALA A 1 128 ? 19.803 2.926 -12.543 1.00 98.75 128 ALA A CA 1
ATOM 980 C C . ALA A 1 128 ? 19.072 3.052 -11.202 1.00 98.75 128 ALA A C 1
ATOM 982 O O . ALA A 1 128 ? 19.409 2.334 -10.259 1.00 98.75 128 ALA A O 1
ATOM 983 N N . ALA A 1 129 ? 18.013 3.865 -11.153 1.00 98.75 129 ALA A N 1
ATOM 984 C CA . ALA A 1 129 ? 17.189 4.015 -9.959 1.00 98.75 129 ALA A CA 1
ATOM 985 C C . ALA A 1 129 ? 16.474 2.709 -9.573 1.00 98.75 129 ALA A C 1
ATOM 987 O O . ALA A 1 129 ? 16.362 2.400 -8.386 1.00 98.75 129 ALA A O 1
ATOM 988 N N . LEU A 1 130 ? 16.040 1.902 -10.552 1.00 98.88 130 LEU A N 1
ATOM 989 C CA . LEU A 1 130 ? 15.437 0.593 -10.285 1.00 98.88 130 LEU A CA 1
ATOM 990 C C . LEU A 1 130 ? 16.430 -0.348 -9.589 1.00 98.88 130 LEU A C 1
ATOM 992 O O . LEU A 1 130 ? 16.084 -0.983 -8.592 1.00 98.88 130 LEU A O 1
ATOM 996 N N . ILE A 1 131 ? 17.664 -0.428 -10.092 1.00 98.81 131 ILE A N 1
ATOM 997 C CA . ILE A 1 131 ? 18.714 -1.258 -9.489 1.00 98.81 131 ILE A CA 1
ATOM 998 C C . ILE A 1 131 ? 19.047 -0.755 -8.087 1.00 98.81 131 ILE A C 1
ATOM 1000 O O . ILE A 1 131 ? 19.150 -1.554 -7.160 1.00 98.81 131 ILE A O 1
ATOM 1004 N N . GLU A 1 132 ? 19.167 0.557 -7.900 1.00 98.81 132 GLU A N 1
ATOM 1005 C CA . GLU A 1 132 ? 19.445 1.131 -6.587 1.00 98.81 132 GLU A CA 1
ATOM 1006 C C . GLU A 1 132 ? 18.340 0.794 -5.572 1.00 98.81 132 GLU A C 1
ATOM 1008 O O . GLU A 1 132 ? 18.626 0.352 -4.457 1.00 98.81 132 GLU A O 1
ATOM 1013 N N . ALA A 1 133 ? 17.073 0.937 -5.965 1.00 98.75 133 ALA A N 1
ATOM 1014 C CA . ALA A 1 133 ? 15.928 0.603 -5.126 1.00 98.75 133 ALA A CA 1
ATOM 1015 C C . ALA A 1 133 ? 15.871 -0.897 -4.789 1.00 98.75 133 ALA A C 1
ATOM 1017 O O . ALA A 1 133 ? 15.653 -1.260 -3.631 1.00 98.75 133 ALA A O 1
ATOM 1018 N N . ARG A 1 134 ? 16.147 -1.770 -5.766 1.00 98.62 134 ARG A N 1
ATOM 1019 C CA . ARG A 1 134 ? 16.280 -3.223 -5.570 1.00 98.62 134 ARG A CA 1
ATOM 1020 C C . ARG A 1 134 ? 17.355 -3.556 -4.542 1.00 98.62 134 ARG A C 1
ATOM 1022 O O . ARG A 1 134 ? 17.141 -4.361 -3.637 1.00 98.62 134 ARG A O 1
ATOM 1029 N N . GLU A 1 135 ? 18.504 -2.903 -4.657 1.00 98.56 135 GLU A N 1
ATOM 1030 C CA . GLU A 1 135 ? 19.620 -3.070 -3.739 1.00 98.56 135 GLU A CA 1
ATOM 1031 C C . GLU A 1 135 ? 19.272 -2.599 -2.323 1.00 98.56 135 GLU A C 1
ATOM 1033 O O . GLU A 1 135 ? 19.550 -3.319 -1.360 1.00 98.56 135 GLU A O 1
ATOM 1038 N N . ARG A 1 136 ? 18.592 -1.453 -2.177 1.00 98.44 136 ARG A N 1
ATOM 1039 C CA . ARG A 1 136 ? 18.062 -1.005 -0.878 1.00 98.44 136 ARG A CA 1
ATOM 1040 C C . ARG A 1 136 ? 17.095 -2.028 -0.282 1.00 98.44 136 ARG A C 1
ATOM 1042 O O . ARG A 1 136 ? 17.262 -2.383 0.881 1.00 98.44 136 ARG A O 1
ATOM 1049 N N . LEU A 1 137 ? 16.152 -2.545 -1.075 1.00 98.44 137 LEU A N 1
ATOM 1050 C CA . LEU A 1 137 ? 15.178 -3.544 -0.625 1.00 98.44 137 LEU A CA 1
ATOM 1051 C C . LEU A 1 137 ? 15.866 -4.814 -0.111 1.00 98.44 137 LEU A C 1
ATOM 1053 O O . LEU A 1 137 ? 15.539 -5.293 0.971 1.00 98.44 137 LEU A O 1
ATOM 1057 N N . SER A 1 138 ? 16.864 -5.320 -0.841 1.00 97.94 138 SER A N 1
ATOM 1058 C CA . SER A 1 138 ? 17.593 -6.545 -0.476 1.00 97.94 138 SER A CA 1
ATOM 1059 C C . SER A 1 138 ? 18.317 -6.471 0.877 1.00 97.94 138 SER A C 1
ATOM 1061 O O . SER A 1 138 ? 18.606 -7.505 1.478 1.00 97.94 138 SER A O 1
ATOM 1063 N N . ARG A 1 139 ? 18.604 -5.255 1.360 1.00 97.75 139 ARG A N 1
ATOM 1064 C CA . ARG A 1 139 ? 19.332 -4.995 2.609 1.00 97.75 139 ARG A CA 1
ATOM 1065 C C . ARG A 1 139 ? 18.431 -4.658 3.792 1.00 97.75 139 ARG A C 1
ATOM 1067 O O . ARG A 1 139 ? 18.954 -4.466 4.889 1.00 97.75 139 ARG A O 1
ATOM 1074 N N . VAL A 1 140 ? 17.111 -4.570 3.608 1.00 96.88 140 VAL A N 1
ATOM 1075 C CA . VAL A 1 140 ? 16.217 -4.267 4.732 1.00 96.88 140 VAL A CA 1
ATOM 1076 C C . VAL A 1 140 ? 16.245 -5.445 5.717 1.00 96.88 140 VAL A C 1
ATOM 1078 O O . VAL A 1 140 ? 15.981 -6.582 5.309 1.00 96.88 140 VAL A O 1
ATOM 1081 N N . PRO A 1 141 ? 16.576 -5.221 7.003 1.00 96.19 141 PRO A N 1
ATOM 1082 C CA . PRO A 1 141 ? 16.623 -6.291 7.990 1.00 96.19 141 PRO A CA 1
ATOM 1083 C C . PRO A 1 141 ? 15.228 -6.873 8.215 1.00 96.19 141 PRO A C 1
ATOM 1085 O O . PRO A 1 141 ? 14.236 -6.149 8.218 1.00 96.19 141 PRO A O 1
ATOM 1088 N N . MET A 1 142 ? 15.156 -8.188 8.423 1.00 95.00 142 MET A N 1
ATOM 1089 C CA . MET A 1 142 ? 13.892 -8.854 8.725 1.00 95.00 142 MET A CA 1
ATOM 1090 C C . MET A 1 142 ? 13.360 -8.383 10.086 1.00 95.00 142 MET A C 1
ATOM 1092 O O . MET A 1 142 ? 14.073 -8.535 11.080 1.00 95.00 142 MET A O 1
ATOM 1096 N N . PRO A 1 143 ? 12.123 -7.858 10.168 1.00 93.56 143 PRO A N 1
ATOM 1097 C CA . PRO A 1 143 ? 11.518 -7.489 11.438 1.00 93.56 143 PRO A CA 1
ATOM 1098 C C . PRO A 1 143 ? 11.373 -8.714 12.343 1.00 93.56 143 PRO A C 1
ATOM 1100 O O . PRO A 1 143 ? 10.993 -9.789 11.875 1.00 93.56 143 PRO A O 1
ATOM 1103 N N . GLU A 1 144 ? 11.590 -8.547 13.649 1.00 92.50 144 GLU A N 1
ATOM 1104 C CA . GLU A 1 144 ? 11.468 -9.630 14.640 1.00 92.50 144 GLU A CA 1
ATOM 1105 C C . GLU A 1 144 ? 10.100 -10.335 14.559 1.00 92.50 144 GLU A C 1
ATOM 1107 O O . GLU A 1 144 ? 10.004 -11.564 14.548 1.00 92.50 144 GLU A O 1
ATOM 1112 N N . ALA A 1 145 ? 9.031 -9.553 14.379 1.00 91.06 145 ALA A N 1
ATOM 1113 C CA . ALA A 1 145 ? 7.663 -10.055 14.272 1.00 91.06 145 ALA A CA 1
ATOM 1114 C C . ALA A 1 145 ? 7.368 -10.834 12.971 1.00 91.06 145 ALA A C 1
ATOM 1116 O O . ALA A 1 145 ? 6.336 -11.509 12.888 1.00 91.06 145 ALA A O 1
ATOM 1117 N N . PHE A 1 146 ? 8.240 -10.779 11.956 1.00 93.94 146 PHE A N 1
ATOM 1118 C CA . PHE A 1 146 ? 7.980 -11.398 10.653 1.00 93.94 146 PHE A CA 1
ATOM 1119 C C . PHE A 1 146 ? 7.871 -12.922 10.748 1.00 93.94 146 PHE A C 1
ATOM 1121 O O . PHE A 1 146 ? 6.970 -13.511 10.154 1.00 93.94 146 PHE A O 1
ATOM 1128 N N . ALA A 1 147 ? 8.743 -13.577 11.522 1.00 92.12 147 ALA A N 1
ATOM 1129 C CA . ALA A 1 147 ? 8.738 -15.036 11.639 1.00 92.12 147 ALA A CA 1
ATOM 1130 C C . ALA A 1 147 ? 7.416 -15.558 12.231 1.00 92.12 147 ALA A C 1
ATOM 1132 O O . ALA A 1 147 ? 6.825 -16.502 11.699 1.00 92.12 147 ALA A O 1
ATOM 1133 N N . ALA A 1 148 ? 6.918 -14.896 13.279 1.00 93.12 148 ALA A N 1
ATOM 1134 C CA . ALA A 1 148 ? 5.625 -15.204 13.882 1.00 93.12 148 ALA A CA 1
ATOM 1135 C C . ALA A 1 148 ? 4.463 -14.898 12.923 1.00 93.12 148 ALA A C 1
ATOM 1137 O O . ALA A 1 148 ? 3.537 -15.701 12.797 1.00 93.12 148 ALA A O 1
ATOM 1138 N N . GLY A 1 149 ? 4.525 -13.771 12.206 1.00 92.62 149 GLY A N 1
ATOM 1139 C CA . GLY A 1 149 ? 3.548 -13.417 11.175 1.00 92.62 149 GLY A CA 1
ATOM 1140 C C . GLY A 1 149 ? 3.472 -14.458 10.055 1.00 92.62 149 GLY A C 1
ATOM 1141 O O . GLY A 1 149 ? 2.384 -14.914 9.708 1.00 92.62 149 GLY A O 1
ATOM 1142 N N . ARG A 1 150 ? 4.624 -14.915 9.554 1.00 93.88 150 ARG A N 1
ATOM 1143 C CA . ARG A 1 150 ? 4.718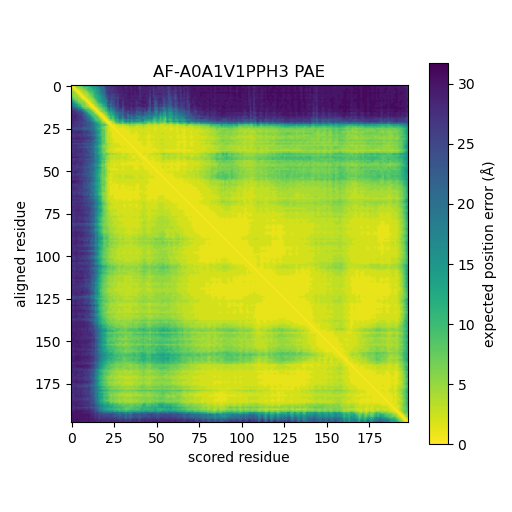 -15.978 8.547 1.00 93.88 150 ARG A CA 1
ATOM 1144 C C . ARG A 1 150 ? 4.124 -17.289 9.049 1.00 93.88 150 ARG A C 1
ATOM 1146 O O . ARG A 1 150 ? 3.368 -17.910 8.314 1.00 93.88 150 ARG A O 1
ATOM 1153 N N . ALA A 1 151 ? 4.412 -17.701 10.284 1.00 93.31 151 ALA A N 1
ATOM 1154 C CA . ALA A 1 151 ? 3.827 -18.918 10.853 1.00 93.31 151 ALA A CA 1
ATOM 1155 C C . ALA A 1 151 ? 2.289 -18.844 10.910 1.00 93.31 151 ALA A C 1
ATOM 1157 O O . ALA A 1 151 ? 1.611 -19.792 10.514 1.00 93.31 151 ALA A O 1
ATOM 1158 N N . ARG A 1 152 ? 1.735 -17.693 11.322 1.00 94.31 152 ARG A N 1
ATOM 1159 C CA . ARG A 1 152 ? 0.281 -17.450 11.307 1.00 94.31 152 ARG A CA 1
ATOM 1160 C C . ARG A 1 152 ? -0.292 -17.494 9.890 1.00 94.31 152 ARG A C 1
ATOM 1162 O O . ARG A 1 152 ? -1.343 -18.093 9.690 1.00 94.31 152 ARG A O 1
ATOM 1169 N N . PHE A 1 153 ? 0.400 -16.902 8.915 1.00 93.69 153 PHE A N 1
ATOM 1170 C CA . PHE A 1 153 ? -0.013 -16.938 7.511 1.00 93.69 153 PHE A CA 1
ATOM 1171 C C . PHE A 1 153 ? -0.054 -18.370 6.967 1.00 93.69 153 PHE A C 1
ATOM 1173 O O . PHE A 1 153 ? -1.058 -18.764 6.389 1.00 93.69 153 PHE A O 1
ATOM 1180 N N . VAL A 1 154 ? 0.997 -19.163 7.196 1.00 93.75 154 VAL A N 1
ATOM 1181 C CA . VAL A 1 154 ? 1.070 -20.564 6.742 1.00 93.75 154 VAL A CA 1
ATOM 1182 C C . VAL A 1 154 ? -0.052 -21.405 7.349 1.00 93.75 154 VAL A C 1
ATOM 1184 O O . VAL A 1 154 ? -0.668 -22.200 6.646 1.00 93.75 154 VAL A O 1
ATOM 1187 N N . ALA A 1 155 ? -0.355 -21.204 8.633 1.00 94.88 155 ALA A N 1
ATOM 1188 C CA . ALA A 1 155 ? -1.456 -21.898 9.294 1.00 94.88 155 ALA A CA 1
ATOM 1189 C C . ALA A 1 155 ? -2.831 -21.507 8.719 1.00 94.88 155 ALA A C 1
ATOM 1191 O O . ALA A 1 155 ? -3.692 -22.368 8.556 1.00 94.88 155 ALA A O 1
ATOM 1192 N N . ALA A 1 156 ? -3.039 -20.225 8.403 1.00 95.00 156 ALA A N 1
ATOM 1193 C CA . ALA A 1 156 ? -4.299 -19.728 7.850 1.00 95.00 156 ALA A CA 1
ATOM 1194 C C . ALA A 1 156 ? -4.476 -20.044 6.351 1.00 95.00 156 ALA A C 1
ATOM 1196 O O . ALA A 1 156 ? -5.604 -20.200 5.886 1.00 95.00 156 ALA A O 1
ATOM 1197 N N . PHE A 1 157 ? -3.378 -20.144 5.596 1.00 94.12 157 PHE A N 1
ATOM 1198 C CA . PHE A 1 157 ? -3.375 -20.270 4.137 1.00 94.12 157 PHE A CA 1
ATOM 1199 C C . PHE A 1 157 ? -2.380 -21.344 3.654 1.00 94.12 157 PHE A C 1
ATOM 1201 O O . PHE A 1 157 ? -1.414 -21.024 2.958 1.00 94.12 157 PHE A O 1
ATOM 1208 N N . PRO A 1 158 ? -2.609 -22.634 3.966 1.00 90.94 158 PRO A N 1
ATOM 1209 C CA . PRO A 1 158 ? -1.622 -23.700 3.753 1.00 90.94 158 PRO A CA 1
ATOM 1210 C C . PRO A 1 158 ? -1.290 -23.983 2.278 1.00 90.94 158 PRO A C 1
ATOM 1212 O O . PRO A 1 158 ? -0.289 -24.630 1.987 1.00 90.94 158 PRO A O 1
ATOM 1215 N N . THR A 1 159 ? -2.123 -23.525 1.340 1.00 91.81 159 THR A N 1
ATOM 1216 C CA . THR A 1 159 ? -1.924 -23.706 -0.109 1.00 91.81 159 THR A CA 1
ATOM 1217 C C . THR A 1 159 ? -1.310 -22.486 -0.797 1.00 91.81 159 THR A C 1
ATOM 1219 O O . THR A 1 159 ? -0.993 -22.549 -1.985 1.00 91.81 159 THR A O 1
ATOM 1222 N N . GLN A 1 160 ? -1.155 -21.367 -0.084 1.00 87.31 160 GLN A N 1
ATOM 1223 C CA . GLN A 1 160 ? -0.563 -20.148 -0.630 1.00 87.31 160 GLN A CA 1
ATOM 1224 C C . GLN A 1 160 ? 0.961 -20.193 -0.525 1.00 87.31 160 GLN A C 1
ATOM 1226 O O . GLN A 1 160 ? 1.525 -20.833 0.360 1.00 87.31 160 GLN A O 1
ATOM 1231 N N . ARG A 1 161 ? 1.649 -19.475 -1.421 1.00 85.00 161 ARG A N 1
ATOM 1232 C CA . ARG A 1 161 ? 3.106 -19.319 -1.317 1.00 85.00 161 ARG A CA 1
ATOM 1233 C C . ARG A 1 161 ? 3.441 -18.610 -0.005 1.00 85.00 161 ARG A C 1
ATOM 1235 O O . ARG A 1 161 ? 2.891 -17.547 0.281 1.00 85.00 161 ARG A O 1
ATOM 1242 N N . ASN A 1 162 ? 4.381 -19.174 0.747 1.00 89.00 162 ASN A N 1
ATOM 1243 C CA . ASN A 1 162 ? 4.858 -18.571 1.985 1.00 89.00 162 ASN A CA 1
ATOM 1244 C C . ASN A 1 162 ? 5.481 -17.194 1.702 1.00 89.00 162 ASN A C 1
ATOM 1246 O O . ASN A 1 162 ? 6.265 -17.074 0.758 1.00 89.00 162 ASN A O 1
ATOM 1250 N N . PRO A 1 163 ? 5.194 -16.169 2.521 1.00 89.25 163 PRO A N 1
ATOM 1251 C CA . PRO A 1 163 ? 5.861 -14.887 2.389 1.00 89.25 163 PRO A CA 1
ATOM 1252 C C . PRO A 1 163 ? 7.354 -15.044 2.701 1.00 89.25 163 PRO A C 1
ATOM 1254 O O . PRO A 1 163 ? 7.748 -15.610 3.727 1.00 89.25 163 PRO A O 1
ATOM 1257 N N . GLU A 1 164 ? 8.180 -14.528 1.799 1.00 91.31 164 GLU A N 1
ATOM 1258 C CA . GLU A 1 164 ? 9.632 -14.452 1.929 1.00 91.31 164 GLU A CA 1
ATOM 1259 C C . GLU A 1 164 ? 10.031 -13.021 2.300 1.00 91.31 164 GLU A C 1
ATOM 1261 O O . GLU A 1 164 ? 9.345 -12.062 1.942 1.00 91.31 164 GLU A O 1
ATOM 1266 N N . TRP A 1 165 ? 11.124 -12.885 3.051 1.00 94.06 165 TRP A N 1
ATOM 1267 C CA . TRP A 1 165 ? 11.698 -11.585 3.378 1.00 94.06 165 TRP A CA 1
ATOM 1268 C C . TRP A 1 165 ? 12.966 -11.344 2.545 1.00 94.06 165 TRP A C 1
ATOM 1270 O O . TRP A 1 165 ? 13.783 -12.266 2.465 1.00 94.06 165 TRP A O 1
ATOM 1280 N N . PRO A 1 166 ? 13.194 -10.130 2.007 1.00 95.88 166 PRO A N 1
ATOM 1281 C CA . PRO A 1 166 ? 12.305 -8.961 2.017 1.00 95.88 166 PRO A CA 1
ATOM 1282 C C . PRO A 1 166 ? 11.031 -9.153 1.190 1.00 95.88 166 PRO A C 1
ATOM 1284 O O . PRO A 1 166 ? 11.052 -9.789 0.135 1.00 95.88 166 PRO A O 1
ATOM 1287 N N . LEU A 1 167 ? 9.921 -8.579 1.666 1.00 93.31 167 LEU A N 1
ATOM 1288 C CA . LEU A 1 167 ? 8.656 -8.610 0.931 1.00 93.31 167 LEU A CA 1
ATOM 1289 C C . LEU A 1 167 ? 8.830 -7.973 -0.456 1.00 93.31 167 LEU A C 1
ATOM 1291 O O . LEU A 1 167 ? 9.478 -6.938 -0.596 1.00 93.31 167 LEU A O 1
ATOM 1295 N N . ASN A 1 168 ? 8.216 -8.579 -1.475 1.00 94.75 168 ASN A N 1
ATOM 1296 C CA . ASN A 1 168 ? 8.224 -8.123 -2.872 1.00 94.75 168 ASN A CA 1
ATOM 1297 C C . ASN A 1 168 ? 9.599 -8.094 -3.567 1.00 94.75 168 ASN A C 1
ATOM 1299 O O . ASN A 1 168 ? 9.690 -7.567 -4.677 1.00 94.75 168 ASN A O 1
ATOM 1303 N N . LEU A 1 169 ? 10.665 -8.660 -2.984 1.00 96.50 169 LEU A N 1
ATOM 1304 C CA . LEU A 1 169 ? 11.967 -8.698 -3.661 1.00 96.50 169 LEU A CA 1
ATOM 1305 C C . LEU A 1 169 ? 11.898 -9.471 -4.990 1.00 96.50 169 LEU A C 1
ATOM 1307 O O . LEU A 1 169 ? 12.455 -9.021 -5.985 1.00 96.50 169 LEU A O 1
ATOM 1311 N N . ASP A 1 170 ? 11.135 -10.565 -5.039 1.00 94.75 170 ASP A N 1
ATOM 1312 C CA . ASP A 1 170 ? 10.914 -11.356 -6.257 1.00 94.75 170 ASP A CA 1
ATOM 1313 C C . ASP A 1 170 ? 10.201 -10.565 -7.365 1.00 94.75 170 ASP A C 1
ATOM 1315 O O . ASP A 1 170 ? 10.469 -10.762 -8.550 1.00 94.75 170 ASP A O 1
ATOM 1319 N N . VAL A 1 171 ? 9.298 -9.656 -6.985 1.00 96.12 171 VAL A N 1
ATOM 1320 C CA . VAL A 1 171 ? 8.646 -8.722 -7.909 1.00 96.12 171 VAL A CA 1
ATOM 1321 C C . VAL A 1 171 ? 9.682 -7.781 -8.509 1.00 96.12 171 VAL A C 1
ATOM 1323 O O . VAL A 1 171 ? 9.739 -7.637 -9.727 1.00 96.12 171 VAL A O 1
ATOM 1326 N N . VAL A 1 172 ? 10.500 -7.146 -7.666 1.00 98.12 172 VAL A N 1
ATOM 1327 C CA . VAL A 1 172 ? 11.504 -6.173 -8.114 1.00 98.12 172 VAL A CA 1
ATOM 1328 C C . VAL A 1 172 ? 12.577 -6.844 -8.971 1.00 98.12 172 VAL A C 1
ATOM 1330 O O . VAL A 1 172 ? 12.968 -6.289 -9.995 1.00 98.12 172 VAL A O 1
ATOM 1333 N N . ASP A 1 173 ? 12.994 -8.060 -8.620 1.00 97.69 173 ASP A N 1
ATOM 1334 C CA . ASP A 1 173 ? 13.888 -8.863 -9.456 1.00 97.69 173 ASP A CA 1
ATOM 1335 C C . ASP A 1 173 ? 13.272 -9.124 -10.840 1.00 97.69 173 ASP A C 1
ATOM 1337 O O . ASP A 1 173 ? 13.970 -9.023 -11.851 1.00 97.69 173 ASP A O 1
ATOM 1341 N N . GLY A 1 174 ? 11.958 -9.368 -10.914 1.00 97.44 174 GLY A N 1
ATOM 1342 C CA . GLY A 1 174 ? 11.248 -9.485 -12.188 1.00 97.44 174 GLY A CA 1
ATOM 1343 C C . GLY A 1 174 ? 11.206 -8.190 -12.999 1.00 97.44 174 GLY A C 1
ATOM 1344 O O . GLY A 1 174 ? 11.443 -8.218 -14.209 1.00 97.44 174 GLY A O 1
ATOM 1345 N N . LEU A 1 175 ? 11.007 -7.044 -12.341 1.00 98.44 175 LEU A N 1
ATOM 1346 C CA . LEU A 1 175 ? 11.094 -5.730 -12.987 1.00 98.44 175 LEU A CA 1
ATOM 1347 C C . LEU A 1 175 ? 12.495 -5.465 -13.557 1.00 98.44 175 LEU A C 1
ATOM 1349 O O . LEU A 1 175 ? 12.618 -4.901 -14.639 1.00 98.44 175 LEU A O 1
ATOM 1353 N N . VAL A 1 176 ? 13.556 -5.890 -12.863 1.00 98.25 176 VAL A N 1
ATOM 1354 C CA . VAL A 1 176 ? 14.940 -5.776 -13.354 1.00 98.25 176 VAL A CA 1
ATOM 1355 C C . VAL A 1 176 ? 15.184 -6.709 -14.542 1.00 98.25 176 VAL A C 1
ATOM 1357 O O . VAL A 1 176 ? 15.772 -6.287 -15.541 1.00 98.25 176 VAL A O 1
ATOM 1360 N N . ALA A 1 177 ? 14.745 -7.966 -14.447 1.00 97.44 177 ALA A N 1
ATOM 1361 C CA . ALA A 1 177 ? 14.955 -8.981 -15.478 1.00 97.44 177 ALA A CA 1
ATOM 1362 C C . ALA A 1 177 ? 14.222 -8.643 -16.785 1.00 97.44 177 ALA A C 1
ATOM 1364 O O . ALA A 1 177 ? 14.770 -8.809 -17.874 1.00 97.44 177 ALA A O 1
ATOM 1365 N N . CYS A 1 178 ? 13.005 -8.116 -16.672 1.00 97.62 178 CYS A N 1
ATOM 1366 C CA . CYS A 1 178 ? 12.151 -7.734 -17.790 1.00 97.62 178 CYS A CA 1
ATOM 1367 C C . CYS A 1 178 ? 12.025 -6.215 -17.935 1.00 97.62 178 CYS A C 1
ATOM 1369 O O . CYS A 1 178 ? 10.962 -5.723 -18.310 1.00 97.62 178 CYS A O 1
ATOM 1371 N N . PHE A 1 179 ? 13.103 -5.474 -17.664 1.00 98.12 179 PHE A N 1
ATOM 1372 C CA . PHE A 1 179 ? 13.103 -4.007 -17.645 1.00 98.12 179 PHE A CA 1
ATOM 1373 C C . PHE A 1 179 ? 12.456 -3.373 -18.880 1.00 98.12 179 PHE A C 1
ATOM 1375 O O . PHE A 1 179 ? 11.706 -2.405 -18.771 1.00 98.12 179 PHE A O 1
ATOM 1382 N N . ASP A 1 180 ? 12.706 -3.949 -20.058 1.00 96.31 180 ASP A N 1
ATOM 1383 C CA . ASP A 1 180 ? 12.206 -3.379 -21.301 1.00 96.31 180 ASP A CA 1
ATOM 1384 C C . ASP A 1 180 ? 10.776 -3.786 -21.673 1.00 96.31 180 ASP A C 1
ATOM 1386 O O . ASP A 1 180 ? 10.209 -3.211 -22.602 1.00 96.31 180 ASP A O 1
ATOM 1390 N N . ARG A 1 181 ? 10.160 -4.708 -20.927 1.00 97.50 181 ARG A N 1
ATOM 1391 C CA . ARG A 1 181 ? 8.806 -5.215 -21.185 1.00 97.50 181 ARG A CA 1
ATOM 1392 C C . ARG A 1 181 ? 7.719 -4.278 -20.639 1.00 97.50 181 ARG A C 1
ATOM 1394 O O . ARG A 1 181 ? 8.000 -3.451 -19.772 1.00 97.50 181 ARG A O 1
ATOM 1401 N N . PRO A 1 182 ? 6.462 -4.392 -21.111 1.00 97.56 182 PRO A N 1
ATOM 1402 C CA . PRO A 1 182 ? 5.332 -3.719 -20.478 1.00 97.56 182 PRO A CA 1
ATOM 1403 C C . PRO A 1 182 ? 5.205 -4.105 -18.999 1.00 97.56 182 PRO A C 1
ATOM 1405 O O . PRO A 1 182 ? 5.481 -5.248 -18.629 1.00 97.56 182 PRO A O 1
ATOM 1408 N N . TYR A 1 183 ? 4.719 -3.184 -18.160 1.00 98.06 183 TYR A N 1
ATOM 1409 C CA . TYR A 1 183 ? 4.586 -3.416 -16.714 1.00 98.06 183 TYR A CA 1
ATOM 1410 C C . TYR A 1 183 ? 3.813 -4.697 -16.379 1.00 98.06 183 TYR A C 1
ATOM 1412 O O . TYR A 1 183 ? 4.236 -5.455 -15.512 1.00 98.06 183 TYR A O 1
ATOM 1420 N N . ALA A 1 184 ? 2.724 -4.982 -17.101 1.00 97.00 184 ALA A N 1
ATOM 1421 C CA . ALA A 1 184 ? 1.927 -6.193 -16.897 1.00 97.00 184 ALA A CA 1
ATOM 1422 C C . ALA A 1 184 ? 2.739 -7.493 -17.069 1.00 97.00 184 ALA A C 1
ATOM 1424 O O . ALA A 1 184 ? 2.523 -8.457 -16.336 1.00 97.00 184 ALA A O 1
ATOM 1425 N N . GLU A 1 185 ? 3.686 -7.516 -18.013 1.00 96.50 185 GLU A N 1
ATOM 1426 C CA . GLU A 1 185 ? 4.564 -8.664 -18.258 1.00 96.50 185 GLU A CA 1
ATOM 1427 C C . GLU A 1 185 ? 5.665 -8.736 -17.194 1.00 96.50 185 GLU A C 1
ATOM 1429 O O . GLU A 1 185 ? 5.827 -9.772 -16.550 1.00 96.50 185 GLU A O 1
ATOM 1434 N N . ALA A 1 186 ? 6.356 -7.618 -16.943 1.00 97.06 186 ALA A N 1
ATOM 1435 C CA . ALA A 1 186 ? 7.465 -7.549 -15.990 1.00 97.06 186 ALA A CA 1
ATOM 1436 C C . ALA A 1 186 ? 7.041 -7.821 -14.534 1.00 97.06 186 ALA A C 1
ATOM 1438 O O . ALA A 1 186 ? 7.771 -8.459 -13.777 1.00 97.06 186 ALA A O 1
ATOM 1439 N N . TYR A 1 187 ? 5.844 -7.376 -14.141 1.00 95.31 187 TYR A N 1
ATOM 1440 C CA . TYR A 1 187 ? 5.255 -7.651 -12.828 1.00 95.31 187 TYR A CA 1
ATOM 1441 C C . TYR A 1 187 ? 4.777 -9.109 -12.688 1.00 95.31 187 TYR A C 1
ATOM 1443 O O . TYR A 1 187 ? 4.649 -9.642 -11.576 1.00 95.31 187 TYR A O 1
ATOM 1451 N N . GLY A 1 188 ? 4.485 -9.761 -13.816 1.00 91.94 188 GLY A N 1
ATOM 1452 C CA . GLY A 1 188 ? 3.958 -11.116 -13.892 1.00 91.94 188 GLY A CA 1
ATOM 1453 C C . GLY A 1 188 ? 4.972 -12.193 -13.500 1.00 91.94 188 GLY A C 1
ATOM 1454 O O . GLY A 1 188 ? 6.178 -11.971 -13.430 1.00 91.94 188 GLY A O 1
ATOM 1455 N N . ARG A 1 189 ? 4.477 -13.415 -13.258 1.00 88.19 189 ARG A N 1
ATOM 1456 C CA . ARG A 1 189 ? 5.318 -14.554 -12.839 1.00 88.19 189 ARG A CA 1
ATOM 1457 C C . ARG A 1 189 ? 6.387 -14.943 -13.859 1.00 88.19 189 ARG A C 1
ATOM 1459 O O . ARG A 1 189 ? 7.403 -15.482 -13.448 1.00 88.19 189 ARG A O 1
ATOM 1466 N N . ALA A 1 190 ? 6.167 -14.677 -15.147 1.00 89.69 190 ALA A N 1
ATOM 1467 C CA . ALA A 1 190 ? 7.103 -15.038 -16.212 1.00 89.69 190 ALA A CA 1
ATOM 1468 C C . ALA A 1 190 ? 8.480 -14.372 -16.053 1.00 89.69 190 ALA A C 1
ATOM 1470 O O . ALA A 1 190 ? 9.480 -14.933 -16.485 1.00 89.69 190 ALA A O 1
ATOM 1471 N N . CYS A 1 191 ? 8.523 -13.203 -15.412 1.00 93.50 191 CYS A N 1
ATOM 1472 C CA . CYS A 1 191 ? 9.748 -12.441 -15.209 1.00 93.50 191 CYS A CA 1
ATOM 1473 C C . CYS A 1 191 ? 10.377 -12.660 -13.831 1.00 93.50 191 CYS A C 1
ATOM 1475 O O . CYS A 1 191 ? 11.538 -12.317 -13.632 1.00 93.50 191 CYS A O 1
ATOM 1477 N N . ARG A 1 192 ? 9.644 -13.241 -12.874 1.00 89.38 192 ARG A N 1
ATOM 1478 C CA . ARG A 1 192 ? 10.153 -13.445 -11.513 1.00 89.38 192 ARG A CA 1
ATOM 1479 C C . ARG A 1 192 ? 11.099 -14.647 -11.472 1.00 89.38 192 ARG A C 1
ATOM 1481 O O . ARG A 1 192 ? 10.765 -15.684 -12.052 1.00 89.38 192 ARG A O 1
ATOM 1488 N N . PRO A 1 193 ? 12.233 -14.561 -10.755 1.00 76.56 193 PRO A N 1
ATOM 1489 C CA . PRO A 1 193 ? 13.087 -15.719 -10.532 1.00 76.56 193 PRO A CA 1
ATOM 1490 C C . PRO A 1 193 ? 12.289 -16.859 -9.892 1.00 76.56 193 PRO A C 1
ATOM 1492 O O . PRO A 1 193 ? 11.482 -16.633 -8.984 1.00 76.56 193 PRO A O 1
ATOM 1495 N N . LEU A 1 194 ? 12.517 -18.092 -10.348 1.00 67.62 194 LEU A N 1
ATOM 1496 C CA . LEU A 1 194 ? 11.991 -19.259 -9.644 1.00 67.62 194 LEU A CA 1
ATOM 1497 C C . LEU A 1 194 ? 12.598 -19.305 -8.232 1.00 67.62 194 LEU A C 1
ATOM 1499 O O . LEU A 1 194 ? 13.772 -18.956 -8.073 1.00 67.62 194 LEU A O 1
ATOM 1503 N N . PRO A 1 195 ? 11.838 -19.739 -7.210 1.00 61.34 195 PRO A N 1
ATOM 1504 C CA . PRO A 1 195 ? 12.399 -19.944 -5.885 1.00 61.34 195 PRO A CA 1
ATOM 1505 C C . PRO A 1 195 ? 13.595 -20.889 -5.997 1.00 61.34 195 PRO A C 1
ATOM 1507 O O . PRO A 1 195 ? 13.474 -21.974 -6.569 1.00 61.34 195 PRO A O 1
ATOM 1510 N N . VAL A 1 196 ? 14.747 -20.491 -5.458 1.00 53.66 196 VAL A N 1
ATOM 1511 C CA . VAL A 1 196 ? 15.864 -21.423 -5.305 1.00 53.66 196 VAL A CA 1
ATOM 1512 C C . VAL A 1 196 ? 15.410 -22.461 -4.285 1.00 53.66 196 VAL A C 1
ATOM 1514 O O . VAL A 1 196 ? 15.257 -22.137 -3.108 1.00 53.66 196 VAL A O 1
ATOM 1517 N N . THR A 1 197 ? 15.149 -23.690 -4.730 1.00 44.34 197 THR A N 1
ATOM 1518 C CA . THR A 1 197 ? 14.942 -24.832 -3.834 1.00 44.34 197 THR A CA 1
ATOM 1519 C C . THR A 1 197 ? 16.194 -24.981 -2.976 1.00 44.34 197 THR A C 1
ATOM 1521 O O . THR A 1 197 ? 17.252 -25.334 -3.499 1.00 44.34 197 THR A O 1
ATOM 1524 N N . ARG A 1 198 ? 16.083 -24.639 -1.691 1.00 36.97 198 ARG A N 1
ATOM 1525 C CA . ARG A 1 198 ? 17.065 -24.990 -0.663 1.00 36.97 198 ARG A CA 1
ATOM 1526 C C . ARG A 1 198 ? 16.635 -26.273 0.020 1.00 36.97 198 ARG A C 1
ATOM 1528 O O . ARG A 1 198 ? 15.417 -26.391 0.282 1.00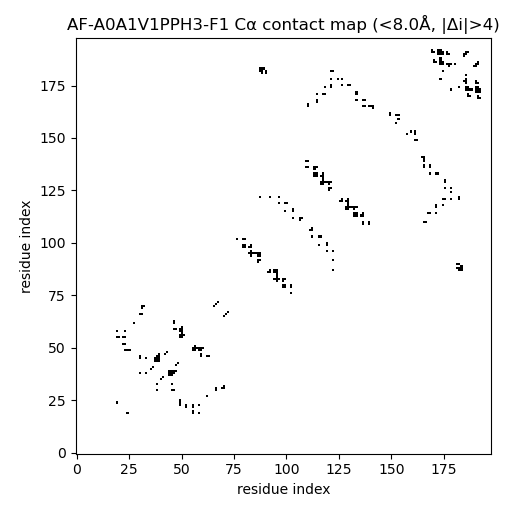 36.97 198 ARG A O 1
#

Radius of gyration: 24.44 Å; Cα contacts (8 Å, |Δi|>4): 196; chains: 1; bounding box: 45×80×64 Å